Protein AF-A0A0F9A694-F1 (afdb_monomer_lite)

Structure (mmCIF, N/CA/C/O backbone):
data_AF-A0A0F9A694-F1
#
_entry.id   AF-A0A0F9A694-F1
#
loop_
_atom_site.group_PDB
_atom_site.id
_atom_site.type_symbol
_atom_site.label_atom_id
_atom_site.label_alt_id
_atom_site.label_comp_id
_atom_site.label_asym_id
_atom_site.label_entity_id
_atom_site.label_seq_id
_atom_site.pdbx_PDB_ins_code
_atom_site.Cartn_x
_atom_site.Cartn_y
_atom_site.Cartn_z
_atom_site.occupancy
_atom_site.B_iso_or_equiv
_atom_site.auth_seq_id
_atom_site.auth_comp_id
_atom_site.auth_asym_id
_atom_site.auth_atom_id
_atom_site.pdbx_PDB_model_num
ATOM 1 N N . MET A 1 1 ? 49.565 -10.472 43.443 1.00 39.84 1 MET A N 1
ATOM 2 C CA . MET A 1 1 ? 48.661 -10.070 42.342 1.00 39.84 1 MET A CA 1
ATOM 3 C C . MET A 1 1 ? 49.319 -10.489 41.040 1.00 39.84 1 MET A C 1
ATOM 5 O O . MET A 1 1 ? 50.510 -10.239 40.909 1.00 39.84 1 MET A O 1
ATOM 9 N N . SER A 1 2 ? 48.606 -11.170 40.139 1.00 36.31 2 SER A N 1
ATOM 10 C CA . SER A 1 2 ? 49.173 -11.611 38.856 1.00 36.31 2 SER A CA 1
ATOM 11 C C . SER A 1 2 ? 48.846 -10.590 37.758 1.00 36.31 2 SER A C 1
ATOM 13 O O . SER A 1 2 ? 47.660 -10.327 37.546 1.00 36.31 2 SER A O 1
ATOM 15 N N . PRO A 1 3 ? 49.837 -9.995 37.069 1.00 46.72 3 PRO A N 1
ATOM 16 C CA . PRO A 1 3 ? 49.594 -9.079 35.961 1.00 46.72 3 PRO A CA 1
ATOM 17 C C . PRO A 1 3 ? 49.278 -9.883 34.692 1.00 46.72 3 PRO A C 1
ATOM 19 O O . PRO A 1 3 ? 50.167 -10.201 33.907 1.00 46.72 3 PRO A O 1
ATOM 22 N N . GLY A 1 4 ? 48.012 -10.261 34.512 1.00 38.62 4 GLY A N 1
ATOM 23 C CA . GLY A 1 4 ? 47.614 -11.083 33.363 1.00 38.62 4 GLY A CA 1
ATOM 24 C C . GLY A 1 4 ? 46.166 -11.566 33.344 1.00 38.62 4 GLY A C 1
ATOM 25 O O . GLY A 1 4 ? 45.887 -12.569 32.696 1.00 38.62 4 GLY A O 1
ATOM 26 N N . HIS A 1 5 ? 45.248 -10.902 34.055 1.00 32.31 5 HIS A N 1
ATOM 27 C CA . HIS A 1 5 ? 43.818 -11.196 33.945 1.00 32.31 5 HIS A CA 1
ATOM 28 C C . HIS A 1 5 ? 43.115 -10.068 33.191 1.00 32.31 5 HIS A C 1
ATOM 30 O O . HIS A 1 5 ? 43.256 -8.900 33.547 1.00 32.31 5 HIS A O 1
ATOM 36 N N . MET A 1 6 ? 42.394 -10.428 32.131 1.00 31.56 6 MET A N 1
ATOM 37 C CA . MET A 1 6 ? 41.621 -9.506 31.306 1.00 31.56 6 MET A CA 1
ATOM 38 C C . MET A 1 6 ? 40.156 -9.920 31.430 1.00 31.56 6 MET A C 1
ATOM 40 O O . MET A 1 6 ? 39.734 -10.913 30.841 1.00 31.56 6 MET A O 1
ATOM 44 N N . GLU A 1 7 ? 39.397 -9.200 32.253 1.00 30.94 7 GLU A N 1
ATOM 45 C CA . GLU A 1 7 ? 37.976 -9.480 32.457 1.00 30.94 7 GLU A CA 1
ATOM 46 C C . GLU A 1 7 ? 37.174 -8.927 31.277 1.00 30.94 7 GLU A C 1
ATOM 48 O O . GLU A 1 7 ? 36.880 -7.733 31.185 1.00 30.94 7 GLU A O 1
ATOM 53 N N . LEU A 1 8 ? 36.836 -9.812 30.340 1.00 38.94 8 LEU A N 1
ATOM 54 C CA . LEU A 1 8 ? 35.882 -9.518 29.278 1.00 38.94 8 LEU A CA 1
ATOM 55 C C . LEU A 1 8 ? 34.474 -9.496 29.873 1.00 38.94 8 LEU A C 1
ATOM 57 O O . LEU A 1 8 ? 33.848 -10.537 30.072 1.00 38.94 8 LEU A O 1
ATOM 61 N N . TRP A 1 9 ? 33.978 -8.288 30.138 1.00 38.56 9 TRP A N 1
ATOM 62 C CA . TRP A 1 9 ? 32.594 -8.052 30.533 1.00 38.56 9 TRP A CA 1
ATOM 63 C C . TRP A 1 9 ? 31.664 -8.536 29.422 1.00 38.56 9 TRP A C 1
ATOM 65 O O . TRP A 1 9 ? 31.524 -7.910 28.369 1.00 38.56 9 TRP A O 1
ATOM 75 N N . PHE A 1 10 ? 31.058 -9.697 29.658 1.00 41.38 10 PHE A N 1
ATOM 76 C CA . PHE A 1 10 ? 30.177 -10.360 28.714 1.00 41.38 10 PHE A CA 1
ATOM 77 C C . PHE A 1 10 ? 28.844 -9.605 28.660 1.00 41.38 10 PHE A C 1
ATOM 79 O O . PHE A 1 10 ? 27.912 -9.890 29.414 1.00 41.38 10 PHE A O 1
ATOM 86 N N . PHE A 1 11 ? 28.756 -8.607 27.775 1.00 44.75 11 PHE A N 1
ATOM 87 C CA . PHE A 1 11 ? 27.474 -8.027 27.379 1.00 44.75 11 PHE A CA 1
ATOM 88 C C . PHE A 1 11 ? 26.548 -9.179 26.970 1.00 44.75 11 PHE A C 1
ATOM 90 O O . PHE A 1 11 ? 26.972 -10.042 26.205 1.00 44.75 11 PHE A O 1
ATOM 97 N N . GLY A 1 12 ? 25.328 -9.213 27.519 1.00 42.06 12 GLY A N 1
ATOM 98 C CA . GLY A 1 12 ? 24.470 -10.405 27.628 1.00 42.06 12 GLY A CA 1
ATOM 99 C C . GLY A 1 12 ? 23.878 -10.969 26.330 1.00 42.06 12 GLY A C 1
ATOM 100 O O . GLY A 1 12 ? 22.670 -11.157 26.238 1.00 42.06 12 GLY A O 1
ATOM 101 N N . TRP A 1 13 ? 24.723 -11.261 25.347 1.00 49.34 13 TRP A N 1
ATOM 102 C CA . TRP A 1 13 ? 24.413 -11.985 24.123 1.00 49.34 13 TRP A CA 1
ATOM 103 C C . TRP A 1 13 ? 24.565 -13.479 24.404 1.00 49.34 13 TRP A C 1
ATOM 105 O O . TRP A 1 13 ? 25.684 -13.984 24.496 1.00 49.34 13 TRP A O 1
ATOM 115 N N . THR A 1 14 ? 23.452 -14.188 24.592 1.00 49.81 14 THR A N 1
ATOM 116 C CA . THR A 1 14 ? 23.449 -15.615 24.950 1.00 49.81 14 THR A CA 1
ATOM 117 C C . THR A 1 14 ? 24.349 -16.436 24.007 1.00 49.81 14 THR A C 1
ATOM 119 O O . THR A 1 14 ? 24.234 -16.272 22.791 1.00 49.81 14 THR A O 1
ATOM 122 N N . PRO A 1 15 ? 25.192 -17.368 24.505 1.00 55.72 15 PRO A N 1
ATOM 123 C CA . PRO A 1 15 ? 26.048 -18.200 23.649 1.00 55.72 15 PRO A CA 1
ATOM 124 C C . PRO A 1 15 ? 25.311 -18.935 22.514 1.00 55.72 15 PRO A C 1
ATOM 126 O O . PRO A 1 15 ? 25.897 -19.183 21.468 1.00 55.72 15 PRO A O 1
ATOM 129 N N . GLY A 1 16 ? 24.009 -19.202 22.672 1.00 57.50 16 GLY A N 1
ATOM 130 C CA . GLY A 1 16 ? 23.152 -19.789 21.634 1.00 57.50 16 GLY A CA 1
ATOM 131 C C . GLY A 1 16 ? 22.872 -18.920 20.395 1.00 57.50 16 GLY A C 1
ATOM 132 O O . GLY A 1 16 ? 22.179 -19.393 19.501 1.00 57.50 16 GLY A O 1
ATOM 133 N N . HIS A 1 17 ? 23.377 -17.681 20.318 1.00 55.88 17 HIS A N 1
ATOM 134 C CA . HIS A 1 17 ? 23.293 -16.835 19.112 1.00 55.88 17 HIS A CA 1
ATOM 135 C C . HIS A 1 17 ? 24.586 -16.820 18.280 1.00 55.88 17 HIS A C 1
ATOM 137 O O . HIS A 1 17 ? 24.644 -16.161 17.241 1.00 55.88 17 HIS A O 1
ATOM 143 N N . TYR A 1 18 ? 25.633 -17.533 18.706 1.00 61.88 18 TYR A N 1
ATOM 144 C CA . TYR A 1 18 ? 26.835 -17.696 17.895 1.00 61.88 18 TYR A CA 1
ATOM 145 C C . TYR A 1 18 ? 26.604 -18.800 16.864 1.00 61.88 18 TYR A C 1
ATOM 147 O O . TYR A 1 18 ? 26.280 -19.934 17.200 1.00 61.88 18 TYR A O 1
ATOM 155 N N . ARG A 1 19 ? 26.789 -18.470 15.583 1.00 58.47 19 ARG A N 1
ATOM 156 C CA . ARG A 1 19 ? 26.850 -19.475 14.520 1.00 58.47 19 ARG A CA 1
ATOM 157 C C . ARG A 1 19 ? 28.139 -20.277 14.689 1.00 58.47 19 ARG A C 1
ATOM 159 O O . ARG A 1 19 ? 29.214 -19.726 14.453 1.00 58.47 19 ARG A O 1
ATOM 166 N N . ASP A 1 20 ? 28.023 -21.569 14.994 1.00 72.25 20 ASP A N 1
ATOM 167 C CA . ASP A 1 20 ? 29.171 -22.467 15.211 1.00 72.25 20 ASP A CA 1
ATOM 168 C C . ASP A 1 20 ? 30.220 -22.397 14.089 1.00 72.25 20 ASP A C 1
ATOM 170 O O . ASP A 1 20 ? 31.424 -22.427 14.338 1.00 72.25 20 ASP A O 1
ATOM 174 N N . ASN A 1 21 ? 29.740 -22.218 12.854 1.00 73.19 21 ASN A N 1
ATOM 175 C CA . ASN A 1 21 ? 30.523 -22.220 11.618 1.00 73.19 21 ASN A CA 1
ATOM 176 C C . ASN A 1 21 ? 31.081 -20.837 11.217 1.00 73.19 21 ASN A C 1
ATOM 178 O O . ASN A 1 21 ? 31.617 -20.689 10.116 1.00 73.19 21 ASN A O 1
ATOM 182 N N . PHE A 1 22 ? 30.894 -19.788 12.025 1.00 70.62 22 PHE A N 1
ATOM 183 C CA . PHE A 1 22 ? 31.403 -18.457 11.692 1.00 70.62 22 PHE A CA 1
ATOM 184 C C . PHE A 1 22 ? 32.914 -18.389 11.935 1.00 70.62 22 PHE A C 1
ATOM 186 O O . PHE A 1 22 ? 33.386 -18.787 12.993 1.00 70.62 22 PHE A O 1
ATOM 193 N N . ILE A 1 23 ? 33.671 -17.831 10.983 1.00 73.50 23 ILE A N 1
ATOM 194 C CA . ILE A 1 23 ? 35.152 -17.804 10.995 1.00 73.50 23 ILE A CA 1
ATOM 195 C C . ILE A 1 23 ? 35.732 -17.164 12.271 1.00 73.50 23 ILE A C 1
ATOM 197 O O . ILE A 1 23 ? 36.861 -17.457 12.651 1.00 73.50 23 ILE A O 1
ATOM 201 N N . LEU A 1 24 ? 34.960 -16.299 12.934 1.00 61.00 24 LEU A N 1
ATOM 202 C CA . LEU A 1 24 ? 35.365 -15.608 14.156 1.00 61.00 24 LEU A CA 1
ATOM 203 C C . LEU A 1 24 ? 34.754 -16.196 15.439 1.00 61.00 24 LEU A C 1
ATOM 205 O O . LEU A 1 24 ? 35.033 -15.664 16.500 1.00 61.00 24 LEU A O 1
ATOM 209 N N . ASN A 1 25 ? 33.946 -17.261 15.391 1.00 64.44 25 ASN A N 1
ATOM 210 C CA . ASN A 1 25 ? 33.356 -17.886 16.584 1.00 64.44 25 ASN A CA 1
ATOM 211 C C . ASN A 1 25 ? 34.455 -18.311 17.595 1.00 64.44 25 ASN A C 1
ATOM 213 O O . ASN A 1 25 ? 35.394 -18.990 17.176 1.00 64.44 25 ASN A O 1
ATOM 217 N N . PRO A 1 26 ? 34.392 -17.953 18.900 1.00 64.12 26 PRO A N 1
ATOM 218 C CA . PRO A 1 26 ? 33.338 -17.231 19.632 1.00 64.12 26 PRO A CA 1
ATOM 219 C C . PRO A 1 26 ? 33.595 -15.724 19.835 1.00 64.12 26 PRO A C 1
ATOM 221 O O . PRO A 1 26 ? 32.958 -15.091 20.674 1.00 64.12 26 PRO A O 1
ATOM 224 N N . LEU A 1 27 ? 34.536 -15.121 19.109 1.00 61.19 27 LEU A N 1
ATOM 225 C CA . LEU A 1 27 ? 34.806 -13.684 19.162 1.00 61.19 27 LEU A CA 1
ATOM 226 C C . LEU A 1 27 ? 33.674 -12.890 18.473 1.00 61.19 27 LEU A C 1
ATOM 228 O O . LEU A 1 27 ? 33.412 -13.088 17.281 1.00 61.19 27 LEU A O 1
ATOM 232 N N . PRO A 1 28 ? 33.019 -11.940 19.169 1.00 67.56 28 PRO A N 1
ATOM 233 C CA . PRO A 1 28 ? 32.049 -11.055 18.538 1.00 67.56 28 PRO A CA 1
ATOM 234 C C . PRO A 1 28 ? 32.717 -10.214 17.443 1.00 67.56 28 PRO A C 1
ATOM 236 O O . PRO A 1 28 ? 33.760 -9.602 17.679 1.00 67.56 28 PRO A O 1
ATOM 239 N N . ILE A 1 29 ? 32.068 -10.064 16.282 1.00 65.69 29 ILE A N 1
ATOM 240 C CA . ILE A 1 29 ? 32.535 -9.164 15.205 1.00 65.69 29 ILE A CA 1
ATOM 241 C C . ILE A 1 29 ? 32.759 -7.719 15.702 1.00 65.69 29 ILE A C 1
ATOM 243 O O . ILE A 1 29 ? 33.629 -7.011 15.199 1.00 65.69 29 ILE A O 1
ATOM 247 N N . LEU A 1 30 ? 32.028 -7.313 16.749 1.00 65.31 30 LEU A N 1
ATOM 248 C CA . LEU A 1 30 ? 32.161 -6.025 17.435 1.00 65.31 30 LEU A CA 1
ATOM 249 C C . LEU A 1 30 ? 33.578 -5.758 17.978 1.00 65.31 30 LEU A C 1
ATOM 251 O O . LEU A 1 30 ? 33.994 -4.604 18.007 1.00 65.31 30 LEU A O 1
ATOM 255 N N . VAL A 1 31 ? 34.349 -6.794 18.333 1.00 71.94 31 VAL A N 1
ATOM 256 C CA . VAL A 1 31 ? 35.747 -6.654 18.795 1.00 71.94 31 VAL A CA 1
ATOM 257 C C . VAL A 1 31 ? 36.648 -6.066 17.699 1.00 71.94 31 VAL A C 1
ATOM 259 O O . VAL A 1 31 ? 37.606 -5.359 17.995 1.00 71.94 31 VAL A O 1
ATOM 262 N N . PHE A 1 32 ? 36.312 -6.290 16.425 1.00 69.94 32 PHE A N 1
ATOM 263 C CA . PHE A 1 32 ? 37.068 -5.782 15.279 1.00 69.94 32 PHE A CA 1
ATOM 264 C C . PHE A 1 32 ? 36.601 -4.403 14.794 1.00 69.94 32 PHE A C 1
ATOM 266 O O . PHE A 1 32 ? 37.276 -3.800 13.961 1.00 69.94 32 PHE A O 1
ATOM 273 N N . VAL A 1 33 ? 35.489 -3.862 15.311 1.00 70.31 33 VAL A N 1
ATOM 274 C CA . VAL A 1 33 ? 34.963 -2.550 14.884 1.00 70.31 33 VAL A CA 1
ATOM 275 C C . VAL A 1 33 ? 35.989 -1.419 15.054 1.00 70.31 33 VAL A C 1
ATOM 277 O O . VAL A 1 33 ? 36.175 -0.686 14.083 1.00 70.31 33 VAL A O 1
ATOM 280 N N . PRO A 1 34 ? 36.730 -1.286 16.177 1.00 72.62 34 PRO A N 1
ATOM 281 C CA . PRO A 1 34 ? 37.761 -0.253 16.306 1.00 72.62 34 PRO A CA 1
ATOM 282 C C . PRO A 1 34 ? 38.875 -0.366 15.255 1.00 72.62 34 PRO A C 1
ATOM 284 O O . PRO A 1 34 ? 39.330 0.648 14.732 1.00 72.62 34 PRO A O 1
ATOM 287 N N . LEU A 1 35 ? 39.280 -1.591 14.897 1.00 71.25 35 LEU A N 1
ATOM 288 C CA . LEU A 1 35 ? 40.303 -1.844 13.877 1.00 71.25 35 LEU A CA 1
ATOM 289 C C . LEU A 1 35 ? 39.797 -1.498 12.467 1.00 71.25 35 LEU A C 1
ATOM 291 O O . LEU A 1 35 ? 40.513 -0.878 11.682 1.00 71.25 35 LEU A O 1
ATOM 295 N N . ILE A 1 36 ? 38.547 -1.855 12.159 1.00 70.06 36 ILE A N 1
ATOM 296 C CA . ILE A 1 36 ? 37.889 -1.512 10.891 1.00 70.06 36 ILE A CA 1
ATOM 297 C C . ILE A 1 36 ? 37.753 0.011 10.758 1.00 70.06 36 ILE A C 1
ATOM 299 O O . ILE A 1 36 ? 38.102 0.560 9.716 1.00 70.06 36 ILE A O 1
ATOM 303 N N . VAL A 1 37 ? 37.307 0.703 11.814 1.00 71.19 37 VAL A N 1
ATOM 304 C CA . VAL A 1 37 ? 37.212 2.174 11.848 1.00 71.19 37 VAL A CA 1
ATOM 305 C C . VAL A 1 37 ? 38.587 2.816 11.662 1.00 71.19 37 VAL A C 1
ATOM 307 O O . VAL A 1 37 ? 38.725 3.695 10.815 1.00 71.19 37 VAL A O 1
ATOM 310 N N . HIS A 1 38 ? 39.614 2.337 12.371 1.00 80.31 38 HIS A N 1
ATOM 311 C CA . HIS A 1 38 ? 40.979 2.848 12.236 1.00 80.31 38 HIS A CA 1
ATOM 312 C C . HIS A 1 38 ? 41.492 2.753 10.791 1.00 80.31 38 HIS A C 1
ATOM 314 O O . HIS A 1 38 ? 41.991 3.739 10.251 1.00 80.31 38 HIS A O 1
ATOM 320 N N . HIS A 1 39 ? 41.327 1.602 10.129 1.00 71.31 39 HIS A N 1
ATOM 321 C CA . HIS A 1 39 ? 41.746 1.450 8.733 1.00 71.31 39 HIS A CA 1
ATOM 322 C C . HIS A 1 39 ? 40.928 2.298 7.754 1.00 71.31 39 HIS A C 1
ATOM 324 O O . HIS A 1 39 ? 41.502 2.798 6.790 1.00 71.31 39 HIS A O 1
ATOM 330 N N . LEU A 1 40 ? 39.627 2.502 7.994 1.00 68.06 40 LEU A N 1
ATOM 331 C CA . LEU A 1 40 ? 38.804 3.401 7.177 1.00 68.06 40 LEU A CA 1
ATOM 332 C C . LEU A 1 40 ? 39.272 4.860 7.294 1.00 68.06 40 LEU A C 1
ATOM 334 O O . LEU A 1 40 ? 39.368 5.537 6.276 1.00 68.06 40 LEU A O 1
ATOM 338 N N . GLN A 1 41 ? 39.654 5.310 8.493 1.00 78.25 41 GLN A N 1
ATOM 339 C CA . GLN A 1 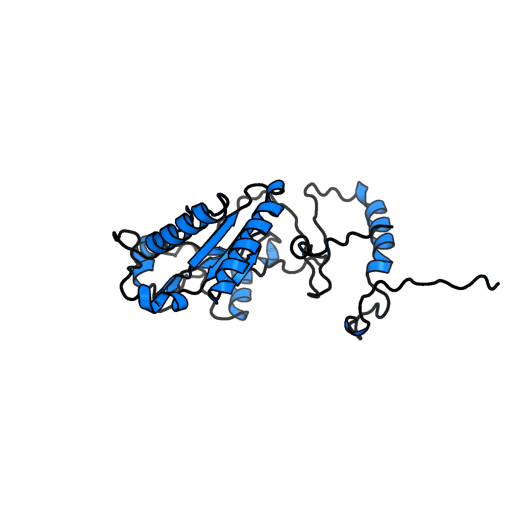41 ? 40.231 6.644 8.713 1.00 78.25 41 GLN A CA 1
ATOM 340 C C . GLN A 1 41 ? 41.569 6.836 7.976 1.00 78.25 41 GLN A C 1
ATOM 342 O O . GLN A 1 41 ? 41.815 7.906 7.426 1.00 78.25 41 GLN A O 1
ATOM 347 N N . GLN A 1 42 ? 42.417 5.801 7.882 1.00 82.50 42 GLN A N 1
ATOM 348 C CA . GLN A 1 42 ? 43.682 5.886 7.125 1.00 82.50 42 GLN A CA 1
ATOM 349 C C . GLN A 1 42 ? 43.490 6.091 5.609 1.00 82.50 42 GLN A C 1
ATOM 351 O O . GLN A 1 42 ? 44.426 6.512 4.932 1.00 82.50 42 GLN A O 1
ATOM 356 N N . VAL A 1 43 ? 42.305 5.790 5.063 1.00 78.44 43 VAL A N 1
ATOM 357 C CA . VAL A 1 43 ? 41.984 5.955 3.631 1.00 78.44 43 VAL A CA 1
ATOM 358 C C . VAL A 1 43 ? 40.892 6.999 3.368 1.00 78.44 43 VAL A C 1
ATOM 360 O O . VAL A 1 43 ? 40.508 7.211 2.223 1.00 78.44 43 VAL A O 1
ATOM 363 N N . GLU A 1 44 ? 40.405 7.691 4.398 1.00 75.56 44 GLU A N 1
ATOM 364 C CA . GLU A 1 44 ? 39.294 8.648 4.301 1.00 75.56 44 GLU A CA 1
ATOM 365 C C . GLU A 1 44 ? 39.563 9.762 3.275 1.00 75.56 44 GLU A C 1
ATOM 367 O O . GLU A 1 44 ? 38.692 10.102 2.478 1.00 75.56 44 GLU A O 1
ATOM 372 N N . SER A 1 45 ? 40.801 10.259 3.208 1.00 75.62 45 SER A N 1
ATOM 373 C CA . SER A 1 45 ? 41.215 11.312 2.271 1.00 75.62 45 SER A CA 1
ATOM 374 C C . SER A 1 45 ? 41.308 10.874 0.803 1.00 75.62 45 SER A C 1
ATOM 376 O O . SER A 1 45 ? 41.314 11.731 -0.080 1.00 75.62 45 SER A O 1
ATOM 378 N N . SER A 1 46 ? 41.371 9.567 0.517 1.00 72.44 46 SER A N 1
ATOM 379 C CA . SER A 1 46 ? 41.321 9.021 -0.850 1.00 72.44 46 SER A CA 1
ATOM 380 C C . SER A 1 46 ? 39.935 8.490 -1.233 1.00 72.44 46 SER A C 1
ATOM 382 O O . SER A 1 46 ? 39.647 8.313 -2.419 1.00 72.44 46 SER A O 1
ATOM 384 N N . LEU A 1 47 ? 39.038 8.312 -0.258 1.00 64.31 47 LEU A N 1
ATOM 385 C CA . LEU A 1 47 ? 37.634 7.962 -0.457 1.00 64.31 47 LEU A CA 1
ATOM 386 C C . LEU A 1 47 ? 36.782 9.208 -0.755 1.00 64.31 47 LEU A C 1
ATOM 388 O O . LEU A 1 47 ? 35.921 9.600 0.032 1.00 64.31 47 LEU A O 1
ATOM 392 N N . ILE A 1 48 ? 36.971 9.803 -1.938 1.00 57.72 48 ILE A N 1
ATOM 393 C CA . ILE A 1 48 ? 36.078 10.858 -2.447 1.00 57.72 48 ILE A CA 1
ATOM 394 C C . ILE A 1 48 ? 34.729 10.230 -2.833 1.00 57.72 48 ILE A C 1
ATOM 396 O O . ILE A 1 48 ? 34.478 9.932 -4.001 1.00 57.72 48 ILE A O 1
ATOM 400 N N . ASN A 1 49 ? 33.847 10.027 -1.852 1.00 52.41 49 ASN A N 1
ATOM 401 C CA . ASN A 1 49 ? 32.453 9.686 -2.108 1.00 52.41 49 ASN A CA 1
ATOM 402 C C . ASN A 1 49 ? 31.558 10.923 -1.899 1.00 52.41 49 ASN A C 1
ATOM 404 O O . ASN A 1 49 ? 31.381 11.351 -0.758 1.00 52.41 49 ASN A O 1
ATOM 408 N N . PRO A 1 50 ? 30.965 11.502 -2.963 1.00 55.56 50 PRO A N 1
ATOM 409 C CA . PRO A 1 50 ? 30.069 12.654 -2.845 1.00 55.56 50 PRO A CA 1
ATOM 410 C C . PRO A 1 50 ? 28.720 12.318 -2.185 1.00 55.56 50 PRO A C 1
ATOM 412 O O . PRO A 1 50 ? 27.904 13.217 -1.967 1.00 55.56 50 PRO A O 1
ATOM 415 N N . HIS A 1 51 ? 28.442 11.042 -1.900 1.00 54.16 51 HIS A N 1
ATOM 416 C CA . HIS A 1 51 ? 27.181 10.574 -1.335 1.00 54.16 51 HIS A CA 1
ATOM 417 C C . HIS A 1 51 ? 27.465 9.761 -0.061 1.00 54.16 51 HIS A C 1
ATOM 419 O O . HIS A 1 51 ? 28.044 8.676 -0.149 1.00 54.16 51 HIS A O 1
ATOM 425 N N . PRO A 1 52 ? 27.095 10.259 1.137 1.00 52.62 52 PRO A N 1
ATOM 426 C CA . PRO A 1 52 ? 27.417 9.582 2.386 1.00 52.62 52 PRO A CA 1
ATOM 427 C C . PRO A 1 52 ? 26.748 8.209 2.442 1.00 52.62 52 PRO A C 1
ATOM 429 O O . PRO A 1 52 ? 25.544 8.072 2.213 1.00 52.62 52 PRO A O 1
ATOM 432 N N . ILE A 1 53 ? 27.556 7.201 2.757 1.00 44.69 53 ILE A N 1
ATOM 433 C CA 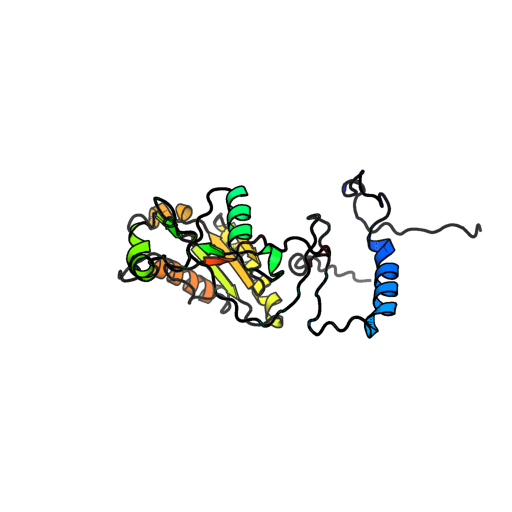. ILE A 1 53 ? 27.124 5.815 2.872 1.00 44.69 53 ILE A CA 1
ATOM 434 C C . ILE A 1 53 ? 26.654 5.563 4.307 1.00 44.69 53 ILE A C 1
ATOM 436 O O . ILE A 1 53 ? 27.454 5.638 5.239 1.00 44.69 53 ILE A O 1
ATOM 440 N N . VAL A 1 54 ? 25.377 5.218 4.487 1.00 46.88 54 VAL A N 1
ATOM 441 C CA . VAL A 1 54 ? 24.836 4.842 5.804 1.00 46.88 54 VAL A CA 1
ATOM 442 C C . VAL A 1 54 ? 25.004 3.335 6.011 1.00 46.88 54 VAL A C 1
ATOM 444 O O . VAL A 1 54 ? 24.508 2.531 5.216 1.00 46.88 54 VAL A O 1
ATOM 447 N N . VAL A 1 55 ? 25.743 2.990 7.071 1.00 39.34 55 VAL A N 1
ATOM 448 C CA . VAL A 1 55 ? 26.019 1.641 7.598 1.00 39.34 55 VAL A CA 1
ATOM 449 C C . VAL A 1 55 ? 25.789 1.665 9.115 1.00 39.34 55 VAL A C 1
ATOM 451 O O . VAL A 1 55 ? 25.833 2.711 9.743 1.00 39.34 55 VAL A O 1
ATOM 454 N N . ASP A 1 56 ? 25.508 0.510 9.698 1.00 41.88 56 ASP A N 1
ATOM 455 C CA . ASP A 1 56 ? 24.337 0.358 10.559 1.00 41.88 56 ASP A CA 1
ATOM 456 C C . ASP A 1 56 ? 24.405 -1.113 11.155 1.00 41.88 56 ASP A C 1
ATOM 458 O O . ASP A 1 56 ? 25.275 -1.860 10.706 1.00 41.88 56 ASP A O 1
ATOM 462 N N . VAL A 1 57 ? 23.611 -1.619 12.140 1.00 40.59 57 VAL A N 1
ATOM 463 C CA . VAL A 1 57 ? 23.728 -3.055 12.635 1.00 40.59 57 VAL A CA 1
ATOM 464 C C . VAL A 1 57 ? 22.428 -3.815 13.094 1.00 40.59 57 VAL A C 1
ATOM 466 O O . VAL A 1 57 ? 21.805 -3.400 14.072 1.00 40.59 57 VAL A O 1
ATOM 469 N N . ARG A 1 58 ? 22.047 -4.983 12.494 1.00 48.66 58 ARG A N 1
ATOM 470 C CA . ARG A 1 58 ? 20.935 -5.892 12.957 1.00 48.66 58 ARG A CA 1
ATOM 471 C C . ARG A 1 58 ? 21.326 -7.371 13.193 1.00 48.66 58 ARG A C 1
ATOM 473 O O . ARG A 1 58 ? 21.102 -8.224 12.329 1.00 48.66 58 ARG A O 1
ATOM 480 N N . PRO A 1 59 ? 21.802 -7.715 14.402 1.00 40.66 59 PRO A N 1
ATOM 481 C CA . PRO A 1 59 ? 22.240 -9.077 14.727 1.00 40.66 59 PRO A CA 1
ATOM 482 C C . PRO A 1 59 ? 21.115 -10.118 14.881 1.00 40.66 59 PRO A C 1
ATOM 484 O O . PRO A 1 59 ? 21.225 -11.190 14.301 1.00 40.66 59 PRO A O 1
ATOM 487 N N . GLU A 1 60 ? 20.006 -9.796 15.563 1.00 39.41 60 GLU A N 1
ATOM 488 C CA . GLU A 1 60 ? 18.868 -10.719 15.828 1.00 39.41 60 GLU A CA 1
ATOM 489 C C . GLU A 1 60 ? 18.172 -11.267 14.568 1.00 39.41 60 GLU A C 1
ATOM 491 O O . GLU A 1 60 ? 17.359 -12.186 14.626 1.00 39.41 60 GLU A O 1
ATOM 496 N N . GLN A 1 61 ? 18.436 -10.645 13.420 1.00 41.38 61 GLN A N 1
ATOM 497 C CA . GLN A 1 61 ? 17.864 -11.002 12.123 1.00 41.38 61 GLN A CA 1
ATOM 498 C C . GLN A 1 61 ? 18.946 -11.510 11.152 1.00 41.38 61 GLN A C 1
ATOM 500 O O . GLN A 1 61 ? 18.632 -11.845 10.016 1.00 41.38 61 GLN A O 1
ATOM 505 N N . GLU A 1 62 ? 20.209 -11.551 11.594 1.00 40.25 62 GLU A N 1
ATOM 506 C CA . GLU A 1 62 ? 21.393 -12.000 10.851 1.00 40.25 62 GLU A CA 1
ATOM 507 C C . GLU A 1 62 ? 21.617 -11.319 9.480 1.00 40.25 62 GLU A C 1
ATOM 509 O O . GLU A 1 62 ? 22.205 -11.909 8.570 1.00 40.25 62 GLU A O 1
ATOM 514 N N . VAL A 1 63 ? 21.154 -10.073 9.309 1.00 37.72 63 VAL A N 1
ATOM 515 C CA . VAL A 1 63 ? 21.097 -9.376 8.006 1.00 37.72 63 VAL A CA 1
ATOM 516 C C . VAL A 1 63 ? 21.820 -8.024 7.989 1.00 37.72 63 VAL A C 1
ATOM 518 O O . VAL A 1 63 ? 22.130 -7.456 9.033 1.00 37.72 63 VAL A O 1
ATOM 521 N N . MET A 1 64 ? 22.133 -7.542 6.774 1.00 35.47 64 MET A N 1
ATOM 522 C CA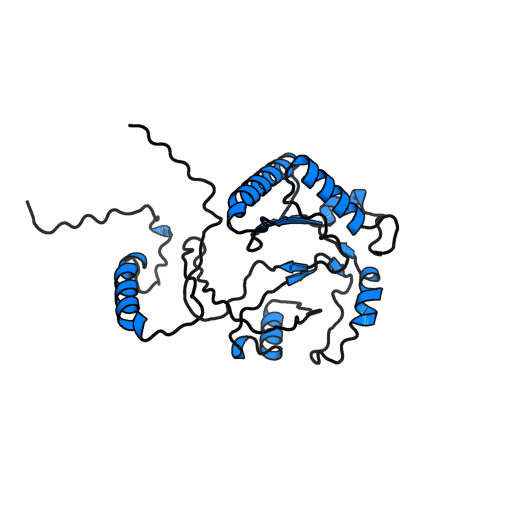 . MET A 1 64 ? 23.167 -6.539 6.483 1.00 35.47 64 MET A CA 1
ATOM 523 C C . MET A 1 64 ? 22.729 -5.609 5.291 1.00 35.47 64 MET A C 1
ATOM 525 O O . MET A 1 64 ? 22.592 -6.128 4.188 1.00 35.47 64 MET A O 1
ATOM 529 N N . PHE A 1 65 ? 22.455 -4.291 5.471 1.00 41.81 65 PHE A N 1
ATOM 530 C CA . PHE A 1 65 ? 22.025 -3.311 4.421 1.00 41.81 65 PHE A CA 1
ATOM 531 C C . PHE A 1 65 ? 22.889 -2.036 4.419 1.00 41.81 65 PHE A C 1
ATOM 533 O O . PHE A 1 65 ? 23.078 -1.441 5.469 1.00 41.81 65 PHE A O 1
ATOM 540 N N . ILE A 1 66 ? 23.266 -1.528 3.245 1.00 36.97 66 ILE A N 1
ATOM 541 C CA . ILE A 1 66 ? 23.889 -0.203 3.069 1.00 36.97 66 ILE A CA 1
ATOM 542 C C . ILE A 1 66 ? 22.901 0.754 2.379 1.00 36.97 66 ILE A C 1
ATOM 544 O O . ILE A 1 66 ? 22.100 0.295 1.563 1.00 36.97 66 ILE A O 1
ATOM 548 N N . LYS A 1 67 ? 22.982 2.072 2.627 1.00 39.31 67 LYS A N 1
ATOM 549 C CA . LYS A 1 67 ? 22.284 3.093 1.818 1.00 39.31 67 LYS A CA 1
ATOM 550 C C . LYS A 1 67 ? 23.231 4.108 1.159 1.00 39.31 67 LYS A C 1
ATOM 552 O O . LYS A 1 67 ? 24.127 4.610 1.834 1.00 39.31 67 LYS A O 1
ATOM 557 N N . GLN A 1 68 ? 22.983 4.464 -0.109 1.00 37.78 68 GLN A N 1
ATOM 558 C CA . GLN A 1 68 ? 23.646 5.561 -0.837 1.00 37.78 68 GLN A CA 1
ATOM 559 C C . GLN A 1 68 ? 22.637 6.261 -1.775 1.00 37.78 68 GLN A C 1
ATOM 561 O O . GLN A 1 68 ? 21.778 5.616 -2.366 1.00 37.78 68 GLN A O 1
ATOM 566 N N . ASN A 1 69 ? 22.671 7.596 -1.858 1.00 44.12 69 ASN A N 1
ATOM 567 C CA . ASN A 1 69 ? 21.555 8.389 -2.394 1.00 44.12 69 ASN A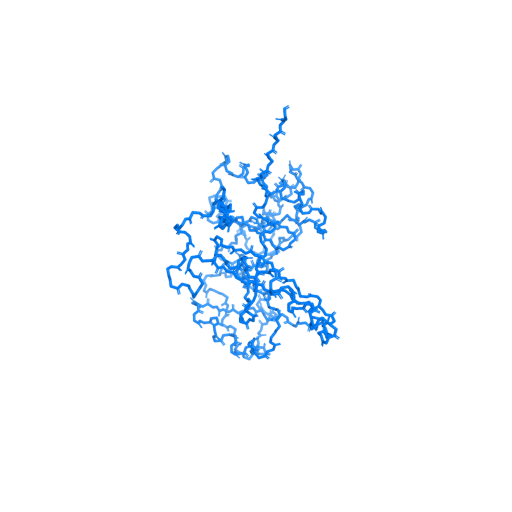 CA 1
ATOM 568 C C . ASN A 1 69 ? 21.868 8.993 -3.780 1.00 44.12 69 ASN A C 1
ATOM 570 O O . ASN A 1 69 ? 22.363 10.116 -3.870 1.00 44.12 69 ASN A O 1
ATOM 574 N N . ASP A 1 70 ? 21.547 8.260 -4.851 1.00 43.38 70 ASP A N 1
ATOM 575 C CA . ASP A 1 70 ? 21.993 8.577 -6.218 1.00 43.38 70 ASP A CA 1
ATOM 576 C C . ASP A 1 70 ? 20.937 9.345 -7.042 1.00 43.38 70 ASP A C 1
ATOM 578 O O . ASP A 1 70 ? 19.864 8.832 -7.367 1.00 43.38 70 ASP A O 1
ATOM 582 N N . GLY A 1 71 ? 21.250 10.585 -7.433 1.00 44.03 71 GLY A N 1
ATOM 583 C CA . GLY A 1 71 ? 20.308 11.564 -8.006 1.00 44.03 71 GLY A CA 1
ATOM 584 C C . GLY A 1 71 ? 19.832 11.361 -9.458 1.00 44.03 71 GLY A C 1
ATOM 585 O O . GLY A 1 71 ? 19.599 12.350 -10.151 1.00 44.03 71 GLY A O 1
ATOM 586 N N . TYR A 1 72 ? 19.687 10.128 -9.952 1.00 51.19 72 TYR A N 1
ATOM 587 C CA . TYR A 1 72 ? 19.195 9.866 -11.315 1.00 51.19 72 TYR A CA 1
ATOM 588 C C . TYR A 1 72 ? 17.665 9.732 -11.383 1.00 51.19 72 TYR A C 1
ATOM 590 O O . TYR A 1 72 ? 17.061 8.950 -10.651 1.00 51.19 72 TYR A O 1
ATOM 598 N N . GLY A 1 73 ? 17.037 10.432 -12.336 1.00 46.81 73 GLY A N 1
ATOM 599 C CA . GLY A 1 73 ? 15.596 10.350 -12.607 1.00 46.81 73 GLY A CA 1
ATOM 600 C C . GLY A 1 73 ? 15.159 8.962 -13.092 1.00 46.81 73 GLY A C 1
ATOM 601 O O . GLY A 1 73 ? 15.208 8.664 -14.285 1.00 46.81 73 GLY A O 1
ATOM 602 N N . GLY A 1 74 ? 14.744 8.098 -12.164 1.00 56.12 74 GLY A N 1
ATOM 603 C CA . GLY A 1 74 ? 14.335 6.723 -12.445 1.00 56.12 74 GLY A CA 1
ATOM 604 C C . GLY A 1 74 ? 12.893 6.603 -12.947 1.00 56.12 74 GLY A C 1
ATOM 605 O O . GLY A 1 74 ? 11.949 6.964 -12.247 1.00 56.12 74 GLY A O 1
ATOM 606 N N . GLY A 1 75 ? 12.705 6.015 -14.131 1.00 65.31 75 GLY A N 1
ATOM 607 C CA . GLY A 1 75 ? 11.380 5.611 -14.612 1.00 65.31 75 GLY A CA 1
ATOM 608 C C . GLY A 1 75 ? 10.812 4.431 -13.810 1.00 65.31 75 GLY A C 1
ATOM 609 O O . GLY A 1 75 ? 11.515 3.460 -13.531 1.00 65.31 75 GLY A O 1
ATOM 610 N N . THR A 1 76 ? 9.525 4.479 -13.451 1.00 72.56 76 THR A N 1
ATOM 611 C CA . THR A 1 76 ? 8.864 3.378 -12.728 1.00 72.56 76 THR A CA 1
ATOM 612 C C . THR A 1 76 ? 8.438 2.263 -13.686 1.00 72.56 76 THR A C 1
ATOM 614 O O . THR A 1 76 ? 7.532 2.460 -14.495 1.00 72.56 76 THR A O 1
ATOM 617 N N . THR A 1 77 ? 8.989 1.053 -13.546 1.00 77.75 77 THR A N 1
ATOM 618 C CA . THR A 1 77 ? 8.427 -0.124 -14.236 1.00 77.75 77 THR A CA 1
ATOM 619 C C . THR A 1 77 ? 7.221 -0.647 -13.453 1.00 77.75 77 THR A C 1
ATOM 621 O O . THR A 1 77 ? 7.353 -1.059 -12.303 1.00 77.75 77 THR A O 1
ATOM 624 N N . ARG A 1 78 ? 6.030 -0.614 -14.063 1.00 79.12 78 ARG A N 1
ATOM 625 C CA . ARG A 1 78 ? 4.747 -1.020 -13.450 1.00 79.12 78 ARG A CA 1
ATOM 626 C C . ARG A 1 78 ? 4.195 -2.306 -14.081 1.00 79.12 78 ARG A C 1
ATOM 628 O O . ARG A 1 78 ? 4.782 -2.829 -15.022 1.00 79.12 78 ARG A O 1
ATOM 635 N N . MET A 1 79 ? 3.067 -2.808 -13.570 1.00 77.81 79 MET A N 1
ATOM 636 C CA . MET A 1 79 ? 2.344 -3.999 -14.070 1.00 77.81 79 MET A CA 1
ATOM 637 C C . MET A 1 79 ? 3.179 -5.293 -14.141 1.00 77.81 79 MET A C 1
ATOM 639 O O . MET A 1 79 ? 2.887 -6.176 -14.936 1.00 77.81 79 MET A O 1
ATOM 643 N N . ILE A 1 80 ? 4.217 -5.426 -13.312 1.00 79.56 80 ILE A N 1
ATOM 644 C CA . ILE A 1 80 ? 5.036 -6.642 -13.255 1.00 79.56 80 ILE A CA 1
ATOM 645 C C . ILE A 1 80 ? 4.240 -7.752 -12.555 1.00 79.56 80 ILE A C 1
ATOM 647 O O . ILE A 1 80 ? 3.917 -7.636 -11.373 1.00 79.56 80 ILE A O 1
ATOM 651 N N . ARG A 1 81 ? 3.956 -8.846 -13.270 1.00 81.12 81 ARG A N 1
ATOM 652 C CA . ARG A 1 81 ? 3.379 -10.068 -12.694 1.00 81.12 81 ARG A CA 1
ATOM 653 C C . ARG A 1 81 ? 4.487 -11.048 -12.313 1.00 81.12 81 ARG A C 1
ATOM 655 O O . ARG A 1 81 ? 5.358 -11.360 -13.126 1.00 81.12 81 ARG A O 1
ATOM 662 N N . ILE A 1 82 ? 4.423 -11.562 -11.086 1.00 79.62 82 ILE A N 1
ATOM 663 C CA . ILE A 1 82 ? 5.376 -12.528 -10.533 1.00 79.62 82 ILE A CA 1
ATOM 664 C C . ILE A 1 82 ? 4.580 -13.651 -9.864 1.00 79.62 82 ILE A C 1
ATOM 666 O O . ILE A 1 82 ? 3.772 -13.388 -8.980 1.00 79.62 82 ILE A O 1
ATOM 670 N N . HIS A 1 83 ? 4.788 -14.895 -10.303 1.00 75.94 83 HIS A N 1
ATOM 671 C CA . HIS A 1 83 ? 4.060 -16.066 -9.789 1.00 75.94 83 HIS A CA 1
ATOM 672 C C . HIS A 1 83 ? 4.790 -16.790 -8.646 1.00 75.94 83 HIS A C 1
ATOM 674 O O . HIS A 1 83 ? 4.162 -17.491 -7.861 1.00 75.94 83 HIS A O 1
ATOM 680 N N . ASN A 1 84 ? 6.116 -16.662 -8.574 1.00 79.69 84 ASN A N 1
ATOM 681 C CA . ASN A 1 84 ? 6.978 -17.321 -7.594 1.00 79.69 84 ASN A CA 1
ATOM 682 C C . ASN A 1 84 ? 8.283 -16.522 -7.415 1.00 79.69 84 ASN A C 1
ATOM 684 O O . ASN A 1 84 ? 8.565 -15.599 -8.181 1.00 79.69 84 ASN A O 1
ATOM 688 N N . VAL A 1 85 ? 9.087 -16.879 -6.411 1.00 76.56 85 VAL A N 1
ATOM 689 C CA . VAL A 1 85 ? 10.343 -16.173 -6.099 1.00 76.56 85 VAL A CA 1
ATOM 690 C C . VAL A 1 85 ? 11.369 -16.257 -7.240 1.00 76.56 85 VAL A C 1
ATOM 692 O O . VAL A 1 85 ? 12.101 -15.302 -7.471 1.00 76.56 85 VAL A O 1
ATOM 695 N N . GLN A 1 86 ? 11.378 -17.341 -8.021 1.00 81.62 86 GLN A N 1
ATOM 696 C CA . GLN A 1 86 ? 12.266 -17.509 -9.177 1.00 81.62 86 GLN A CA 1
ATOM 697 C C . GLN A 1 86 ? 11.928 -16.530 -10.314 1.00 81.62 86 GLN A C 1
ATOM 699 O O . GLN A 1 86 ? 12.821 -16.027 -10.990 1.00 81.62 86 GLN A O 1
ATOM 704 N N . GLY A 1 87 ? 10.649 -16.189 -10.494 1.00 78.31 87 GLY A N 1
ATOM 705 C CA . GLY A 1 87 ? 10.210 -15.183 -11.461 1.00 78.31 87 GLY A CA 1
ATOM 706 C C . GLY A 1 87 ? 10.735 -13.775 -11.162 1.00 78.31 87 GLY A C 1
ATOM 707 O O . GLY A 1 87 ? 10.826 -12.961 -12.077 1.00 78.31 87 GLY A O 1
ATOM 708 N N . ILE A 1 88 ? 11.121 -13.489 -9.912 1.00 80.31 88 ILE A N 1
ATOM 709 C CA . ILE A 1 88 ? 11.762 -12.223 -9.533 1.00 80.31 88 ILE A CA 1
ATOM 710 C C . ILE A 1 88 ? 13.130 -12.087 -10.226 1.00 80.31 88 ILE A C 1
ATOM 712 O O . ILE A 1 88 ? 13.403 -11.059 -10.840 1.00 80.31 88 ILE A O 1
ATOM 716 N N . ASP A 1 89 ? 13.954 -13.138 -10.196 1.00 80.44 89 ASP A N 1
ATOM 717 C CA . ASP A 1 89 ? 15.286 -13.168 -10.824 1.00 80.44 89 ASP A CA 1
ATOM 718 C C . ASP A 1 89 ? 15.216 -12.969 -12.351 1.00 80.44 89 ASP A C 1
ATOM 720 O O . ASP A 1 89 ? 16.004 -12.213 -12.923 1.00 80.44 89 ASP A O 1
ATOM 724 N N . VAL A 1 90 ? 14.207 -13.550 -13.011 1.00 82.06 90 VAL A N 1
ATOM 725 C CA . VAL A 1 90 ? 13.944 -13.313 -14.443 1.00 82.06 90 VAL A CA 1
ATOM 726 C C . VAL A 1 90 ? 13.691 -11.827 -14.714 1.00 82.06 90 VAL A C 1
ATOM 728 O O . VAL A 1 90 ? 14.306 -11.251 -15.614 1.00 82.06 90 VAL A O 1
ATOM 731 N N . TRP A 1 91 ? 12.838 -11.176 -13.918 1.00 80.56 91 TRP A N 1
ATOM 732 C CA . TRP A 1 91 ? 12.587 -9.740 -14.058 1.00 80.56 91 TRP A CA 1
ATOM 733 C C . TRP A 1 91 ? 13.821 -8.888 -13.746 1.00 80.56 91 TRP A C 1
ATOM 735 O O . TRP A 1 91 ? 14.020 -7.870 -14.403 1.00 80.56 91 TRP A O 1
ATOM 745 N N . PHE A 1 92 ? 14.682 -9.294 -12.813 1.00 83.25 92 PHE A N 1
ATOM 746 C CA . PHE A 1 92 ? 15.906 -8.549 -12.494 1.00 83.25 92 PHE A CA 1
ATOM 747 C C . PHE A 1 92 ? 16.941 -8.611 -13.608 1.00 83.25 92 PHE A C 1
ATOM 749 O O . PHE A 1 92 ? 17.597 -7.605 -13.879 1.00 83.25 92 PHE A O 1
ATOM 756 N N . LYS A 1 93 ? 17.034 -9.748 -14.302 1.00 84.62 93 LYS A N 1
ATOM 757 C CA . LYS A 1 93 ? 17.843 -9.899 -15.516 1.00 84.62 93 LYS A CA 1
ATOM 758 C C . LYS A 1 93 ? 17.288 -9.051 -16.660 1.00 84.62 93 LYS A C 1
ATOM 760 O O . LYS A 1 93 ? 18.032 -8.269 -17.240 1.00 84.62 93 LYS A O 1
ATOM 765 N N . VAL A 1 94 ? 15.980 -9.118 -16.931 1.00 81.94 94 VAL A N 1
ATOM 766 C CA . VAL A 1 94 ? 15.330 -8.312 -17.989 1.00 81.94 94 VAL A CA 1
ATOM 767 C C . VAL A 1 94 ? 15.466 -6.806 -17.734 1.00 81.94 94 VAL A C 1
ATOM 769 O O . VAL A 1 94 ? 15.748 -6.047 -18.656 1.00 81.94 94 VAL A O 1
ATOM 772 N N . LEU A 1 95 ? 15.300 -6.366 -16.485 1.00 79.44 95 LEU A N 1
ATOM 773 C CA . LEU A 1 95 ? 15.439 -4.962 -16.082 1.00 79.44 95 LEU A CA 1
ATOM 774 C C . LEU A 1 95 ? 16.895 -4.554 -15.790 1.00 79.44 95 LEU A C 1
ATOM 776 O O . LEU A 1 95 ? 17.134 -3.411 -15.400 1.00 79.44 95 LEU A O 1
ATOM 780 N N . ARG A 1 96 ? 17.856 -5.474 -15.972 1.00 84.25 96 ARG A N 1
ATOM 781 C CA . ARG A 1 96 ? 19.303 -5.282 -15.758 1.00 84.25 96 ARG A CA 1
ATOM 782 C C . ARG A 1 96 ? 19.635 -4.682 -14.382 1.00 84.25 96 ARG A C 1
ATOM 784 O O . ARG A 1 96 ? 20.583 -3.916 -14.225 1.00 84.25 96 ARG A O 1
ATOM 791 N N . ILE A 1 97 ? 18.852 -5.050 -13.364 1.00 79.38 97 ILE A N 1
ATOM 792 C CA . ILE A 1 97 ? 18.913 -4.493 -12.000 1.00 79.38 97 ILE A CA 1
ATOM 793 C C . ILE A 1 97 ? 20.304 -4.669 -11.380 1.00 79.38 97 ILE A C 1
ATOM 795 O O . ILE A 1 97 ? 20.829 -3.744 -10.764 1.00 79.38 97 ILE A O 1
ATOM 799 N N . HIS A 1 98 ? 20.929 -5.825 -11.608 1.00 77.94 98 HIS A N 1
ATOM 800 C CA . HIS A 1 98 ? 22.274 -6.128 -11.117 1.00 77.94 98 HIS A CA 1
ATOM 801 C C . HIS A 1 98 ? 23.387 -5.350 -11.834 1.00 77.94 98 HIS A C 1
ATOM 803 O O . HIS A 1 98 ? 24.447 -5.143 -11.253 1.00 77.94 98 HIS A O 1
ATOM 809 N N . GLU A 1 99 ? 23.165 -4.910 -13.076 1.00 83.38 99 GLU A N 1
ATOM 810 C CA . GLU A 1 99 ? 24.179 -4.201 -13.866 1.00 83.38 99 GLU A CA 1
ATOM 811 C C . GLU A 1 99 ? 24.245 -2.713 -13.520 1.00 83.38 99 GLU A C 1
ATOM 813 O O . GLU A 1 99 ? 25.313 -2.112 -13.572 1.00 83.38 99 GLU A O 1
ATOM 818 N N . PHE A 1 100 ? 23.108 -2.107 -13.165 1.00 74.69 100 PHE A N 1
ATOM 819 C CA . PHE A 1 100 ? 23.043 -0.672 -12.890 1.00 74.69 100 PHE A CA 1
ATOM 820 C C . PHE A 1 100 ? 23.405 -0.287 -11.448 1.00 74.69 100 PHE A C 1
ATOM 822 O O . PHE A 1 100 ? 23.620 0.897 -11.209 1.00 74.69 100 PHE A O 1
ATOM 829 N N . GLN A 1 101 ? 23.461 -1.243 -10.510 1.00 73.31 101 GLN A N 1
ATOM 830 C CA . GLN A 1 101 ? 23.803 -1.034 -9.087 1.00 73.31 101 GLN A CA 1
ATOM 831 C C . GLN A 1 101 ? 22.985 0.061 -8.360 1.00 73.31 101 GLN A C 1
ATOM 833 O O . GLN A 1 101 ? 23.452 0.650 -7.391 1.00 73.31 101 GLN A O 1
ATOM 838 N N . ARG A 1 102 ? 21.750 0.332 -8.803 1.00 71.12 102 ARG A N 1
ATOM 839 C CA . ARG A 1 102 ? 20.885 1.389 -8.238 1.00 71.12 102 ARG A CA 1
ATOM 840 C C . ARG A 1 102 ? 20.039 0.889 -7.071 1.00 71.12 102 ARG A C 1
ATOM 842 O O . ARG A 1 102 ? 19.733 -0.298 -6.974 1.00 71.12 102 ARG A O 1
ATOM 849 N N . GLU A 1 103 ? 19.566 1.811 -6.235 1.00 72.06 103 GLU A N 1
ATOM 850 C CA . GLU A 1 103 ? 18.493 1.513 -5.284 1.00 72.06 103 GLU A CA 1
ATOM 851 C C . GLU A 1 103 ? 17.162 1.288 -6.025 1.00 72.06 103 GLU A C 1
ATOM 853 O O . GLU A 1 103 ? 16.689 2.149 -6.769 1.00 72.06 103 GLU A O 1
ATOM 858 N N . TYR A 1 104 ? 16.523 0.136 -5.792 1.00 74.19 104 TYR A N 1
ATOM 859 C CA . TYR A 1 104 ? 15.199 -0.179 -6.332 1.00 74.19 104 TYR A CA 1
ATOM 860 C C . TYR A 1 104 ? 14.168 -0.306 -5.213 1.00 74.19 104 TYR A C 1
ATOM 862 O O . TYR A 1 104 ? 14.338 -1.067 -4.257 1.00 74.19 104 TYR A O 1
ATOM 870 N N . ASN A 1 105 ? 13.049 0.398 -5.375 1.00 80.44 105 ASN A N 1
ATOM 871 C CA . ASN A 1 105 ? 11.870 0.219 -4.542 1.00 80.44 105 ASN A CA 1
ATOM 872 C C . ASN A 1 105 ? 10.936 -0.807 -5.182 1.00 80.44 105 ASN A C 1
ATOM 874 O O . ASN A 1 105 ? 10.415 -0.584 -6.275 1.00 80.44 105 ASN A O 1
ATOM 878 N N . LEU A 1 106 ? 10.698 -1.916 -4.482 1.00 81.69 106 LEU A N 1
ATOM 879 C CA . LEU A 1 106 ? 9.631 -2.846 -4.833 1.00 81.69 106 LEU A CA 1
ATOM 880 C C . LEU A 1 106 ? 8.315 -2.422 -4.187 1.00 81.69 106 LEU A C 1
ATOM 882 O O . LEU A 1 106 ? 8.278 -1.984 -3.036 1.00 81.69 106 LEU A O 1
ATOM 886 N N . TYR A 1 107 ? 7.227 -2.623 -4.922 1.00 85.62 107 TYR A N 1
ATOM 887 C CA . TYR A 1 107 ? 5.866 -2.376 -4.466 1.00 85.62 107 TYR A CA 1
ATOM 888 C C . TYR A 1 107 ? 4.954 -3.522 -4.908 1.00 85.62 107 TYR A C 1
ATOM 890 O O . TYR A 1 107 ? 5.209 -4.169 -5.924 1.00 85.62 107 TYR A O 1
ATOM 898 N N . TYR A 1 108 ? 3.870 -3.744 -4.171 1.00 88.62 108 TYR A N 1
ATOM 899 C CA . TYR A 1 108 ? 2.784 -4.652 -4.542 1.00 88.62 108 TYR A CA 1
ATOM 900 C C . TYR A 1 108 ? 1.445 -3.909 -4.459 1.00 88.62 108 TYR A C 1
ATOM 902 O O . TYR A 1 108 ? 1.310 -2.969 -3.679 1.00 88.62 108 TYR A O 1
ATOM 910 N N . SER A 1 109 ? 0.460 -4.293 -5.272 1.00 92.38 109 SER A N 1
ATOM 911 C CA . SER A 1 109 ? -0.868 -3.665 -5.228 1.00 92.38 109 SER A CA 1
ATOM 912 C C . SER A 1 109 ? -1.670 -4.144 -4.017 1.00 92.38 109 SER A C 1
ATOM 914 O O . SER A 1 109 ? -1.562 -5.306 -3.626 1.00 92.38 109 SER A O 1
ATOM 916 N N . LEU A 1 110 ? -2.486 -3.255 -3.443 1.00 94.19 110 LEU A N 1
ATOM 917 C CA . LEU A 1 110 ? -3.519 -3.632 -2.467 1.00 94.19 110 LEU A CA 1
ATOM 918 C C . LEU A 1 110 ? -4.669 -4.409 -3.117 1.00 94.19 110 LEU A C 1
ATOM 920 O O . LEU A 1 110 ? -5.308 -5.236 -2.464 1.00 94.19 110 LEU A O 1
ATOM 924 N N . ALA A 1 111 ? -4.910 -4.152 -4.403 1.00 94.69 111 ALA A N 1
ATOM 925 C CA . ALA A 1 111 ? -5.892 -4.857 -5.201 1.00 94.69 111 ALA A CA 1
ATOM 926 C C . ALA A 1 111 ? -5.397 -6.261 -5.571 1.00 94.69 111 ALA A C 1
ATOM 928 O O . ALA A 1 111 ? -4.262 -6.454 -6.022 1.00 94.69 111 ALA A O 1
ATOM 929 N N . LYS A 1 112 ? -6.290 -7.242 -5.444 1.00 93.62 112 LYS A N 1
ATOM 930 C CA . LYS A 1 112 ? -6.142 -8.572 -6.039 1.00 93.62 112 LYS A CA 1
ATOM 931 C C . LYS A 1 112 ? -7.158 -8.697 -7.159 1.00 93.62 112 LYS A C 1
ATOM 933 O O . LYS A 1 112 ? -8.313 -8.310 -6.996 1.00 93.62 112 LYS A O 1
ATOM 938 N N . TYR A 1 113 ? -6.709 -9.263 -8.267 1.00 92.00 113 TYR A N 1
ATOM 939 C CA . TYR A 1 113 ? -7.494 -9.427 -9.481 1.00 92.00 113 TYR A CA 1
ATOM 940 C C . TYR A 1 113 ? -7.776 -10.911 -9.690 1.00 92.00 113 TYR A C 1
ATOM 942 O O . TYR A 1 113 ? -6.902 -11.730 -9.394 1.00 92.00 113 TYR A O 1
ATOM 950 N N . LYS A 1 114 ? -8.959 -11.239 -10.208 1.00 90.81 114 LYS A N 1
ATOM 951 C CA . LYS A 1 114 ? -9.464 -12.600 -10.429 1.00 90.81 114 LYS A CA 1
ATOM 952 C C . LYS A 1 114 ? -8.429 -13.502 -11.098 1.00 90.81 114 LYS A C 1
ATOM 954 O O . LYS A 1 114 ? -8.026 -14.511 -10.528 1.00 90.81 114 LYS A O 1
ATOM 959 N N . ASP A 1 115 ? -7.928 -13.056 -12.246 1.00 85.62 115 ASP A N 1
ATOM 960 C CA . ASP A 1 115 ? -6.908 -13.753 -13.028 1.00 85.62 115 ASP A CA 1
ATOM 961 C C . ASP A 1 115 ? -5.504 -13.156 -12.831 1.00 85.62 115 ASP A C 1
ATOM 963 O O . ASP A 1 115 ? -4.588 -13.449 -13.600 1.00 85.62 115 ASP A O 1
ATOM 967 N N . GLY A 1 116 ? -5.296 -12.348 -11.783 1.00 83.81 116 GLY A N 1
ATOM 968 C CA . GLY A 1 116 ? -4.080 -11.568 -11.520 1.00 83.81 116 GLY A CA 1
ATOM 969 C C . GLY A 1 116 ? -3.943 -10.318 -12.404 1.00 83.81 116 GLY A C 1
ATOM 970 O O . GLY A 1 116 ? -4.771 -10.054 -13.269 1.00 83.81 116 GLY A O 1
ATOM 971 N N . ILE A 1 117 ? -2.877 -9.532 -12.200 1.00 78.44 117 ILE A N 1
ATOM 972 C CA . ILE A 1 117 ? -2.542 -8.435 -13.130 1.00 78.44 117 ILE A CA 1
ATOM 973 C C . ILE A 1 117 ? -2.304 -9.057 -14.524 1.00 78.44 117 ILE A C 1
ATOM 975 O O . ILE A 1 117 ? -1.637 -10.101 -14.589 1.00 78.44 117 ILE A O 1
ATOM 979 N N . PRO A 1 118 ? -2.820 -8.471 -15.625 1.00 72.12 118 PRO A N 1
ATOM 980 C CA . PRO A 1 118 ? -2.629 -9.008 -16.971 1.00 72.12 118 PRO A CA 1
ATOM 981 C C . PRO A 1 118 ? -1.160 -9.273 -17.302 1.00 72.12 118 PRO A C 1
ATOM 983 O O . PRO A 1 118 ? -0.261 -8.604 -16.786 1.00 72.12 118 PRO A O 1
ATOM 986 N N . TYR A 1 119 ? -0.907 -10.252 -18.173 1.00 66.19 119 TYR A N 1
ATOM 987 C CA . TYR A 1 119 ? 0.445 -10.584 -18.616 1.00 66.19 119 TYR A CA 1
ATOM 988 C C . TYR A 1 119 ? 1.080 -9.404 -19.354 1.00 66.19 119 TYR A C 1
ATOM 990 O O . TYR A 1 119 ? 0.895 -9.208 -20.553 1.00 66.19 119 TYR A O 1
ATOM 998 N N . SER A 1 120 ? 1.863 -8.614 -18.626 1.00 64.12 120 SER A N 1
ATOM 999 C CA . SER A 1 120 ? 2.637 -7.535 -19.212 1.00 64.12 120 SER A CA 1
ATOM 1000 C C . SER A 1 120 ? 3.782 -8.129 -20.029 1.00 64.12 120 SER A C 1
ATOM 1002 O O . SER A 1 120 ? 4.626 -8.845 -19.483 1.00 64.12 120 SER A O 1
ATOM 1004 N N . THR A 1 121 ? 3.842 -7.804 -21.317 1.00 71.25 121 THR A N 1
ATOM 1005 C CA . THR A 1 121 ? 4.955 -8.208 -22.185 1.00 71.25 121 THR A CA 1
ATOM 1006 C C . THR A 1 121 ? 6.298 -7.700 -21.624 1.00 71.25 121 THR A C 1
ATOM 1008 O O . THR A 1 121 ? 6.347 -6.655 -20.956 1.00 71.25 121 THR A O 1
ATOM 1011 N N . LEU A 1 122 ? 7.392 -8.431 -21.880 1.00 70.69 122 LEU A N 1
ATOM 1012 C CA . LEU A 1 122 ? 8.751 -7.978 -21.543 1.00 70.69 122 LEU A CA 1
ATOM 1013 C C . LEU A 1 122 ? 9.139 -6.721 -22.344 1.00 70.69 122 LEU A C 1
ATOM 1015 O O . LEU A 1 122 ? 9.884 -5.879 -21.850 1.00 70.69 122 LEU A O 1
ATOM 1019 N N . GLU A 1 123 ? 8.571 -6.541 -23.539 1.00 79.19 123 GLU A N 1
ATOM 1020 C CA . GLU A 1 123 ? 8.641 -5.291 -24.291 1.00 79.19 123 GLU A CA 1
ATOM 1021 C C . GLU A 1 123 ? 7.742 -4.244 -23.617 1.00 79.19 123 GLU A C 1
ATOM 1023 O O . GLU A 1 123 ? 6.527 -4.191 -23.840 1.00 79.19 123 GLU A O 1
ATOM 1028 N N . LEU A 1 124 ? 8.348 -3.409 -22.766 1.00 70.50 124 LEU A N 1
ATOM 1029 C CA . LEU A 1 124 ? 7.649 -2.395 -21.967 1.00 70.50 124 LEU A CA 1
ATOM 1030 C C . LEU A 1 124 ? 6.816 -1.425 -22.825 1.00 70.50 124 LEU A C 1
ATOM 1032 O O . LEU A 1 124 ? 5.755 -0.988 -22.389 1.00 70.50 124 LEU A O 1
ATOM 1036 N N . ALA A 1 125 ? 7.276 -1.136 -24.047 1.00 76.25 125 ALA A N 1
ATOM 1037 C CA . ALA A 1 125 ? 6.632 -0.224 -24.992 1.00 76.25 125 ALA A CA 1
ATOM 1038 C C . ALA A 1 125 ? 5.351 -0.780 -25.650 1.00 76.25 125 ALA A C 1
ATOM 1040 O O . ALA A 1 125 ? 4.554 -0.002 -26.160 1.00 76.25 125 ALA A O 1
ATOM 1041 N N . LYS A 1 126 ? 5.123 -2.104 -25.631 1.00 81.31 126 LYS A N 1
ATOM 1042 C CA . LYS A 1 126 ? 3.915 -2.747 -26.198 1.00 81.31 126 LYS A CA 1
ATOM 1043 C C . LYS A 1 126 ? 2.764 -2.888 -25.191 1.00 81.31 126 LYS A C 1
ATOM 1045 O O . LYS A 1 126 ? 1.819 -3.635 -25.428 1.00 81.31 126 LYS A O 1
ATOM 1050 N N . ARG A 1 127 ? 2.865 -2.251 -24.024 1.00 80.25 127 ARG A N 1
ATOM 1051 C CA . ARG A 1 127 ? 1.888 -2.389 -22.939 1.00 80.25 127 ARG A CA 1
ATOM 1052 C C . ARG A 1 127 ? 0.776 -1.359 -23.093 1.00 80.25 127 ARG A C 1
ATOM 1054 O O . ARG A 1 127 ? 1.037 -0.163 -23.015 1.00 80.25 127 ARG A O 1
ATOM 1061 N N . ASP A 1 128 ? -0.456 -1.836 -23.228 1.00 84.44 128 ASP A N 1
ATOM 1062 C CA . ASP A 1 128 ? -1.655 -0.996 -23.187 1.00 84.44 128 ASP A CA 1
ATOM 1063 C C . ASP A 1 128 ? -1.960 -0.566 -21.741 1.00 84.44 128 ASP A C 1
ATOM 1065 O O . ASP A 1 128 ? -2.750 -1.176 -21.016 1.00 84.44 128 ASP A O 1
ATOM 1069 N N . PHE A 1 129 ? -1.244 0.464 -21.288 1.00 82.75 129 PHE A N 1
ATOM 1070 C CA . PHE A 1 129 ? -1.476 1.079 -19.985 1.00 82.75 129 PHE A CA 1
ATOM 1071 C C . PHE A 1 129 ? -2.805 1.839 -19.940 1.00 82.75 129 PHE A C 1
ATOM 1073 O O . PHE A 1 129 ? -3.447 1.850 -18.891 1.00 82.75 129 PHE A O 1
ATOM 1080 N N . ASP A 1 130 ? -3.224 2.458 -21.044 1.00 87.69 130 ASP A N 1
ATOM 1081 C CA . ASP A 1 130 ? -4.376 3.361 -21.063 1.00 87.69 130 ASP A CA 1
ATOM 1082 C C . ASP A 1 130 ? -5.695 2.607 -20.915 1.00 87.69 130 ASP A C 1
ATOM 1084 O O . ASP A 1 130 ? -6.565 3.051 -20.158 1.00 87.69 130 ASP A O 1
ATOM 1088 N N . ASN A 1 131 ? -5.850 1.452 -21.573 1.00 89.38 131 ASN A N 1
ATOM 1089 C CA . ASN A 1 131 ? -7.028 0.621 -21.362 1.00 89.38 131 ASN A CA 1
ATOM 1090 C C . ASN A 1 131 ? -7.002 -0.042 -19.979 1.00 89.38 131 ASN A C 1
ATOM 1092 O O . ASN A 1 131 ? -8.003 -0.014 -19.264 1.00 89.38 131 ASN A O 1
ATOM 1096 N N . TRP A 1 132 ? -5.843 -0.545 -19.530 1.00 86.81 132 TRP A N 1
ATOM 1097 C CA . TRP A 1 132 ? -5.735 -1.128 -18.188 1.00 86.81 132 TRP A CA 1
ATOM 1098 C C . TRP A 1 132 ? -6.102 -0.120 -17.088 1.00 86.81 132 TRP A C 1
ATOM 1100 O O . TRP A 1 132 ? -6.884 -0.439 -16.196 1.00 86.81 132 TRP A O 1
ATOM 1110 N N . ILE A 1 133 ? -5.624 1.126 -17.168 1.00 86.75 133 ILE A N 1
ATOM 1111 C CA . ILE A 1 133 ? -5.965 2.177 -16.195 1.00 86.75 133 ILE A CA 1
ATOM 1112 C C . ILE A 1 133 ? -7.481 2.407 -16.115 1.00 86.75 133 ILE A C 1
ATOM 1114 O O . ILE A 1 133 ? -7.989 2.594 -15.011 1.00 86.75 133 ILE A O 1
ATOM 1118 N N . LYS A 1 134 ? -8.204 2.340 -17.239 1.00 91.19 134 LYS A N 1
ATOM 1119 C CA . LYS A 1 134 ? -9.664 2.529 -17.290 1.00 91.19 134 LYS A CA 1
ATOM 1120 C C . LYS A 1 134 ? -10.454 1.318 -16.792 1.00 91.19 134 LYS A C 1
ATOM 1122 O O . LYS A 1 134 ? -11.519 1.495 -16.210 1.00 91.19 134 LYS A O 1
ATOM 1127 N N . GLU A 1 135 ? -9.955 0.103 -17.021 1.00 94.50 135 GLU A N 1
ATOM 1128 C CA . GLU A 1 135 ? -10.762 -1.120 -16.889 1.00 94.50 135 GLU A CA 1
ATOM 1129 C C . GLU A 1 135 ? -10.326 -2.087 -15.777 1.00 94.50 135 GLU A C 1
ATOM 1131 O O . GLU A 1 135 ? -11.098 -2.971 -15.423 1.00 94.50 135 GLU A O 1
ATOM 1136 N N . HIS A 1 136 ? -9.134 -1.929 -15.188 1.00 92.88 136 HIS A N 1
ATOM 1137 C CA . HIS A 1 136 ? -8.573 -2.868 -14.199 1.00 92.88 136 HIS A CA 1
ATOM 1138 C C . HIS A 1 136 ? -9.497 -3.197 -13.014 1.00 92.88 136 HIS A C 1
ATOM 1140 O O . HIS A 1 136 ? -9.452 -4.316 -12.503 1.00 92.88 136 HIS A O 1
ATOM 1146 N N . TRP A 1 137 ? -10.335 -2.250 -12.582 1.00 96.00 137 TRP A N 1
ATOM 1147 C CA . TRP A 1 137 ? -11.278 -2.440 -11.479 1.00 96.00 137 TRP A CA 1
ATOM 1148 C C . TRP A 1 137 ? -12.324 -3.530 -11.757 1.00 96.00 137 TRP A C 1
ATOM 1150 O O . TRP A 1 137 ? -12.764 -4.184 -10.816 1.00 96.00 137 TRP A O 1
ATOM 1160 N N . LYS A 1 138 ? -12.667 -3.788 -13.029 1.00 95.75 138 LYS A N 1
ATOM 1161 C CA . LYS A 1 138 ? -13.654 -4.807 -13.437 1.00 95.75 138 LYS A CA 1
ATOM 1162 C C . LYS A 1 138 ? -13.249 -6.224 -13.029 1.00 95.75 138 LYS A C 1
ATOM 1164 O O . LYS A 1 138 ? -14.106 -7.060 -12.775 1.00 95.75 138 LYS A O 1
ATOM 1169 N N . GLU A 1 139 ? -11.942 -6.476 -12.950 1.00 94.62 139 GLU A N 1
ATOM 1170 C CA . GLU A 1 139 ? -11.371 -7.775 -12.582 1.00 94.62 139 GLU A CA 1
ATOM 1171 C C . GLU A 1 139 ? -10.929 -7.843 -11.112 1.00 94.62 139 GLU A C 1
ATOM 1173 O O . GLU A 1 139 ? -10.340 -8.843 -10.698 1.00 94.62 139 GLU A O 1
ATOM 1178 N N . MET A 1 140 ? -11.162 -6.801 -10.304 1.00 95.06 140 MET A N 1
ATOM 1179 C CA . MET A 1 140 ? -10.839 -6.843 -8.876 1.00 95.06 140 MET A CA 1
ATOM 1180 C C . MET A 1 140 ? -11.763 -7.797 -8.117 1.00 95.06 140 MET A C 1
ATOM 1182 O O . MET A 1 140 ? -12.974 -7.812 -8.304 1.00 95.06 140 MET A O 1
ATOM 1186 N N . VAL A 1 141 ? -11.170 -8.572 -7.207 1.00 94.50 141 VAL A N 1
ATOM 1187 C CA . VAL A 1 141 ? -11.883 -9.498 -6.305 1.00 94.50 141 VAL A CA 1
ATOM 1188 C C . VAL A 1 141 ? -11.672 -9.173 -4.828 1.00 94.50 141 VAL A C 1
ATOM 1190 O O . VAL A 1 141 ? -12.339 -9.735 -3.965 1.00 94.50 141 VAL A O 1
ATOM 1193 N N . SER A 1 142 ? -10.713 -8.301 -4.510 1.00 95.06 142 SER A N 1
ATOM 1194 C CA . SER A 1 142 ? -10.483 -7.794 -3.156 1.00 95.06 142 SER A CA 1
ATOM 1195 C C . SER A 1 142 ? -9.555 -6.585 -3.195 1.00 95.06 142 SER A C 1
ATOM 1197 O O . SER A 1 142 ? -8.641 -6.560 -4.023 1.00 95.06 142 SER A O 1
ATOM 1199 N N . TYR A 1 143 ? -9.692 -5.670 -2.241 1.00 96.56 143 TYR A N 1
ATOM 1200 C CA . TYR A 1 143 ? -8.756 -4.567 -2.037 1.00 96.56 143 TYR A CA 1
ATOM 1201 C C . TYR A 1 143 ? -8.400 -4.487 -0.549 1.00 96.56 143 TYR A C 1
ATOM 1203 O O . TYR A 1 143 ? -9.271 -4.231 0.278 1.00 96.56 143 TYR A O 1
ATOM 1211 N N . ASP A 1 144 ? -7.152 -4.774 -0.175 1.00 96.81 144 ASP A N 1
ATOM 1212 C CA . ASP A 1 144 ? -6.752 -4.767 1.239 1.00 96.81 144 ASP A CA 1
ATOM 1213 C C . ASP A 1 144 ? -6.716 -3.328 1.791 1.00 96.81 144 ASP A C 1
ATOM 1215 O O . ASP A 1 144 ? -6.228 -2.413 1.127 1.00 96.81 144 ASP A O 1
ATOM 1219 N N . PHE A 1 145 ? -7.206 -3.119 3.016 1.00 97.94 145 PHE A N 1
ATOM 1220 C CA . PHE A 1 145 ? -7.182 -1.802 3.653 1.00 97.94 145 PHE A CA 1
ATOM 1221 C C . PHE A 1 145 ? -5.751 -1.439 4.053 1.00 97.94 145 PHE A C 1
ATOM 1223 O O . PHE A 1 145 ? -5.075 -2.217 4.729 1.00 97.94 145 PHE A O 1
ATOM 1230 N N . LEU A 1 146 ? -5.309 -0.245 3.665 1.00 98.19 146 LEU A N 1
ATOM 1231 C CA . LEU A 1 146 ? -4.053 0.366 4.087 1.00 98.19 146 LEU A CA 1
ATOM 1232 C C . LEU A 1 146 ? -4.375 1.580 4.948 1.00 98.19 146 LEU A C 1
ATOM 1234 O O . LEU A 1 146 ? -5.084 2.456 4.479 1.00 98.19 146 LEU A O 1
ATOM 1238 N N . LEU A 1 147 ? -3.791 1.657 6.139 1.00 98.44 147 LEU A N 1
ATOM 1239 C CA . LEU A 1 147 ? -3.659 2.895 6.902 1.00 98.44 147 LEU A CA 1
ATOM 1240 C C . LEU A 1 147 ? -2.194 3.328 6.832 1.00 98.44 147 LEU A C 1
ATOM 1242 O O . LEU A 1 147 ? -1.327 2.557 7.251 1.00 98.44 147 LEU A O 1
ATOM 1246 N N . ASP A 1 148 ? -1.929 4.523 6.313 1.00 98.06 148 ASP A N 1
ATOM 1247 C CA . ASP A 1 148 ? -0.598 5.136 6.293 1.00 98.06 148 ASP A CA 1
ATOM 1248 C C . ASP A 1 148 ? -0.510 6.206 7.388 1.00 98.06 148 ASP A C 1
ATOM 1250 O O . ASP A 1 148 ? -1.457 6.965 7.598 1.00 98.06 148 ASP A O 1
ATOM 1254 N N . ILE A 1 149 ? 0.599 6.215 8.119 1.00 97.94 149 ILE A N 1
ATOM 1255 C CA . ILE A 1 149 ? 0.917 7.156 9.193 1.00 97.94 149 ILE A CA 1
ATOM 1256 C C . ILE A 1 149 ? 2.267 7.752 8.818 1.00 97.94 149 ILE A C 1
ATOM 1258 O O . ILE A 1 149 ? 3.293 7.137 9.120 1.00 97.94 149 ILE A O 1
ATOM 1262 N N . ASP A 1 150 ? 2.279 8.900 8.146 1.00 95.38 150 ASP A N 1
ATOM 1263 C CA . ASP A 1 150 ? 3.514 9.558 7.712 1.00 95.38 150 ASP A CA 1
ATOM 1264 C C . ASP A 1 150 ? 3.940 10.615 8.736 1.00 95.38 150 ASP A C 1
ATOM 1266 O O . ASP A 1 150 ? 3.145 11.450 9.160 1.00 95.38 150 ASP A O 1
ATOM 1270 N N . ALA A 1 151 ? 5.212 10.588 9.128 1.00 93.00 151 ALA A N 1
ATOM 1271 C CA . ALA A 1 151 ? 5.789 11.636 9.959 1.00 93.00 151 ALA A CA 1
ATOM 1272 C C . ALA A 1 151 ? 6.003 12.941 9.168 1.00 93.00 151 ALA A C 1
ATOM 1274 O O . ALA A 1 151 ? 6.156 14.004 9.761 1.00 93.00 151 ALA A O 1
ATOM 1275 N N . GLY A 1 152 ? 6.067 12.879 7.831 1.00 87.62 152 GLY A N 1
ATOM 1276 C CA . GLY A 1 152 ? 6.416 14.006 6.961 1.00 87.62 152 GLY A CA 1
ATOM 1277 C C . GLY A 1 152 ? 7.914 14.333 7.015 1.00 87.62 152 GLY A C 1
ATOM 1278 O O . GLY A 1 152 ? 8.608 14.249 5.996 1.00 87.62 152 GLY A O 1
ATOM 1279 N N . ASN A 1 153 ? 8.445 14.616 8.212 1.00 85.50 153 ASN A N 1
ATOM 1280 C CA . ASN A 1 153 ? 9.873 14.802 8.477 1.00 85.50 153 ASN A CA 1
ATOM 1281 C C . ASN A 1 153 ? 10.441 13.718 9.403 1.00 85.50 153 ASN A C 1
ATOM 1283 O O . ASN A 1 153 ? 9.739 13.057 10.162 1.00 85.50 153 ASN A O 1
ATOM 1287 N N . HIS A 1 154 ? 11.767 13.570 9.392 1.00 77.62 154 HIS A N 1
ATOM 1288 C CA . HIS A 1 154 ? 12.451 12.589 10.242 1.00 77.62 154 HIS A CA 1
ATOM 1289 C C . HIS A 1 154 ? 12.411 12.919 11.744 1.00 77.62 154 HIS A C 1
ATOM 1291 O O . HIS A 1 154 ? 12.552 12.003 12.546 1.00 77.62 154 HIS A O 1
ATOM 1297 N N . HIS A 1 155 ? 12.202 14.180 12.136 1.00 85.94 155 HIS A N 1
ATOM 1298 C CA . HIS A 1 155 ? 12.069 14.564 13.550 1.00 85.94 155 HIS A CA 1
ATOM 1299 C C . HIS A 1 155 ? 10.751 14.083 14.173 1.00 85.94 155 HIS A C 1
ATOM 1301 O O . HIS A 1 155 ? 10.697 13.790 15.363 1.00 85.94 155 HIS A O 1
ATOM 1307 N N . ASP A 1 156 ? 9.720 13.917 13.349 1.00 92.81 156 ASP A N 1
ATOM 1308 C CA . ASP A 1 156 ? 8.357 13.602 13.770 1.00 92.81 156 ASP A CA 1
ATOM 1309 C C . ASP A 1 156 ? 8.118 12.077 13.906 1.00 92.81 156 ASP A C 1
ATOM 1311 O O . ASP A 1 156 ? 7.047 11.624 14.323 1.00 92.81 156 ASP A O 1
ATOM 1315 N N . ILE A 1 157 ? 9.134 11.252 13.600 1.00 93.81 157 ILE A N 1
ATOM 1316 C CA . ILE A 1 157 ? 9.035 9.781 13.580 1.00 93.81 157 ILE A CA 1
ATOM 1317 C C . ILE A 1 157 ? 8.680 9.175 14.943 1.00 93.81 157 ILE A C 1
ATOM 1319 O O . ILE A 1 157 ? 8.025 8.132 15.006 1.00 93.81 157 ILE A O 1
ATOM 1323 N N . GLU A 1 158 ? 9.080 9.822 16.040 1.00 94.12 158 GLU A N 1
ATOM 1324 C CA . GLU A 1 158 ? 8.729 9.374 17.387 1.00 94.12 158 GLU A CA 1
ATOM 1325 C C . GLU A 1 158 ? 7.215 9.480 17.620 1.00 94.12 158 GLU A C 1
ATOM 1327 O O . GLU A 1 158 ? 6.587 8.538 18.109 1.00 94.12 158 GLU A O 1
ATOM 1332 N N . PHE A 1 159 ? 6.598 10.579 17.177 1.00 95.50 159 PHE A N 1
ATOM 1333 C CA . PHE A 1 159 ? 5.156 10.784 17.277 1.00 95.50 159 PHE A CA 1
ATOM 1334 C C . PHE A 1 159 ? 4.382 9.868 16.316 1.00 95.50 159 PHE A C 1
ATOM 1336 O O . PHE A 1 159 ? 3.359 9.296 16.706 1.00 95.50 159 PHE A O 1
ATOM 1343 N N . ALA A 1 160 ? 4.906 9.619 15.110 1.00 96.25 160 ALA A N 1
ATOM 1344 C CA . ALA A 1 160 ? 4.368 8.598 14.210 1.00 96.25 160 ALA A CA 1
ATOM 1345 C C . ALA A 1 160 ? 4.422 7.192 14.845 1.00 96.25 160 ALA A C 1
ATOM 1347 O O . ALA A 1 160 ? 3.460 6.426 14.735 1.00 96.25 160 ALA A O 1
ATOM 1348 N N . TYR A 1 161 ? 5.487 6.856 15.589 1.00 96.38 161 TYR A N 1
ATOM 1349 C CA . TYR A 1 161 ? 5.553 5.601 16.347 1.00 96.38 161 TYR A CA 1
ATOM 1350 C C . TYR A 1 161 ? 4.516 5.570 17.475 1.00 96.38 161 TYR A C 1
ATOM 1352 O O . TYR A 1 161 ? 3.823 4.564 17.636 1.00 96.38 161 TYR A O 1
ATOM 1360 N N . LEU A 1 162 ? 4.392 6.636 18.273 1.00 96.88 162 LEU A N 1
ATOM 1361 C CA . LEU A 1 162 ? 3.418 6.705 19.371 1.00 96.88 162 LEU A CA 1
ATOM 1362 C C . LEU A 1 162 ? 1.980 6.568 18.847 1.00 96.88 162 LEU A C 1
ATOM 1364 O O . LEU A 1 162 ? 1.188 5.803 19.410 1.00 96.88 162 LEU A O 1
ATOM 1368 N N . THR A 1 163 ? 1.685 7.220 17.721 1.00 97.38 163 THR A N 1
ATOM 1369 C CA . THR A 1 163 ? 0.441 7.084 16.951 1.00 97.38 163 THR A CA 1
ATOM 1370 C C . THR A 1 163 ? 0.215 5.624 16.551 1.00 97.38 163 THR A C 1
ATOM 1372 O O . THR A 1 163 ? -0.785 5.016 16.944 1.00 97.38 163 THR A O 1
ATOM 1375 N N . ALA A 1 164 ? 1.178 5.010 15.854 1.00 98.00 164 ALA A N 1
ATOM 1376 C CA . ALA A 1 164 ? 1.088 3.620 15.416 1.00 98.00 164 ALA A CA 1
ATOM 1377 C C . ALA A 1 164 ? 0.912 2.652 16.597 1.00 98.00 164 ALA A C 1
ATOM 1379 O O . ALA A 1 164 ? 0.065 1.766 16.558 1.00 98.00 164 ALA A O 1
ATOM 1380 N N . ASN A 1 165 ? 1.643 2.825 17.696 1.00 97.94 165 ASN A N 1
ATOM 1381 C CA . ASN A 1 165 ? 1.523 1.986 18.887 1.00 97.94 165 ASN A CA 1
ATOM 1382 C C . ASN A 1 165 ? 0.155 2.129 19.583 1.00 97.94 165 ASN A C 1
ATOM 1384 O O . ASN A 1 165 ? -0.351 1.153 20.141 1.00 97.94 165 ASN A O 1
ATOM 1388 N N . THR A 1 166 ? -0.460 3.311 19.526 1.00 98.06 166 THR A N 1
ATOM 1389 C CA . THR A 1 166 ? -1.811 3.560 20.053 1.00 98.06 166 THR A CA 1
ATOM 1390 C C . THR A 1 166 ? -2.866 2.854 19.201 1.00 98.06 166 THR A C 1
ATOM 1392 O O . THR A 1 166 ? -3.650 2.063 19.727 1.00 98.06 166 THR A O 1
ATOM 1395 N N . ILE A 1 167 ? -2.805 3.017 17.877 1.00 98.25 167 ILE A N 1
ATOM 1396 C CA . ILE A 1 167 ? -3.687 2.332 16.915 1.00 98.25 167 ILE A CA 1
ATOM 1397 C C . ILE A 1 167 ? -3.512 0.810 16.994 1.00 98.25 167 ILE A C 1
ATOM 1399 O O . ILE A 1 167 ? -4.490 0.067 16.997 1.00 98.25 167 ILE A O 1
ATOM 1403 N N . ARG A 1 168 ? -2.277 0.327 17.175 1.00 98.12 168 ARG A N 1
ATOM 1404 C CA . ARG A 1 168 ? -1.961 -1.091 17.402 1.00 98.12 168 ARG A CA 1
ATOM 1405 C C . ARG A 1 168 ? -2.695 -1.657 18.620 1.00 98.12 168 ARG A C 1
ATOM 1407 O O . ARG A 1 168 ? -3.230 -2.760 18.551 1.00 98.12 168 ARG A O 1
ATOM 1414 N N . ARG A 1 169 ? -2.726 -0.920 19.738 1.00 98.00 169 ARG A N 1
ATOM 1415 C CA . ARG A 1 169 ? -3.469 -1.321 20.949 1.00 98.00 169 ARG A CA 1
ATOM 1416 C C . ARG A 1 169 ? -4.974 -1.333 20.699 1.00 98.00 169 ARG A C 1
ATOM 1418 O O . ARG A 1 169 ? -5.631 -2.285 21.108 1.00 98.00 169 ARG A O 1
ATOM 1425 N N . TYR A 1 170 ? -5.490 -0.325 19.997 1.00 97.94 170 TYR A N 1
ATOM 1426 C CA . TYR A 1 170 ? -6.896 -0.245 19.610 1.00 97.94 170 TYR A CA 1
ATOM 1427 C C . TYR A 1 170 ? -7.306 -1.446 18.741 1.00 97.94 170 TYR A C 1
ATOM 1429 O O . TYR A 1 170 ? -8.173 -2.216 19.146 1.00 97.94 170 TYR A O 1
ATOM 1437 N N . PHE A 1 171 ? -6.614 -1.709 17.628 1.00 97.69 171 PHE A N 1
ATOM 1438 C CA . PHE A 1 171 ? -6.868 -2.882 16.781 1.00 97.69 171 PHE A CA 1
ATOM 1439 C C . PHE A 1 171 ? -6.755 -4.207 17.550 1.00 97.69 171 PHE A C 1
ATOM 1441 O O . PHE A 1 171 ? -7.629 -5.062 17.409 1.00 97.69 171 PHE A O 1
ATOM 1448 N N . ASN A 1 172 ? -5.760 -4.358 18.433 1.00 97.31 172 ASN A N 1
ATOM 1449 C CA . ASN A 1 172 ? -5.641 -5.545 19.287 1.00 97.31 172 ASN A CA 1
ATOM 1450 C C . ASN A 1 172 ? -6.847 -5.730 20.224 1.00 97.31 172 ASN A C 1
ATOM 1452 O O . ASN A 1 172 ? -7.285 -6.860 20.408 1.00 97.31 172 ASN A O 1
ATOM 1456 N N . SER A 1 173 ? -7.407 -4.655 20.793 1.00 97.81 173 SER A N 1
ATOM 1457 C CA . SER A 1 173 ? -8.567 -4.754 21.697 1.00 97.81 173 SER A CA 1
ATOM 1458 C C . SER A 1 173 ? -9.853 -5.240 21.013 1.00 97.81 173 SER A C 1
ATOM 1460 O O . SER A 1 173 ? -10.717 -5.803 21.678 1.00 97.81 173 SER A O 1
ATOM 1462 N N . PHE A 1 174 ? -9.941 -5.108 19.685 1.00 96.50 174 PHE A N 1
ATOM 1463 C CA . PHE A 1 174 ? -11.023 -5.655 18.858 1.00 96.50 174 PHE A CA 1
ATOM 1464 C C . PHE A 1 174 ? -10.626 -6.943 18.112 1.00 96.50 174 PHE A C 1
ATOM 1466 O O . PHE A 1 174 ? -11.372 -7.408 17.257 1.00 96.50 174 PHE A O 1
ATOM 1473 N N . ASN A 1 175 ? -9.456 -7.525 18.414 1.00 96.12 175 ASN A N 1
ATOM 1474 C CA . ASN A 1 175 ? -8.866 -8.665 17.698 1.00 96.12 175 ASN A CA 1
ATOM 1475 C C . ASN A 1 175 ? -8.758 -8.461 16.170 1.00 96.12 175 ASN A C 1
ATOM 1477 O O . ASN A 1 175 ? -8.805 -9.425 15.404 1.00 96.12 175 ASN A O 1
ATOM 1481 N N . VAL A 1 176 ? -8.598 -7.213 15.713 1.00 95.69 176 VAL A N 1
ATOM 1482 C CA . VAL A 1 176 ? -8.457 -6.889 14.288 1.00 95.69 176 VAL A CA 1
ATOM 1483 C C . VAL A 1 176 ? -7.098 -7.399 13.789 1.00 95.69 176 VAL A C 1
ATOM 1485 O O . VAL A 1 176 ? -6.066 -7.007 14.335 1.00 95.69 176 VAL A O 1
ATOM 1488 N N . PRO A 1 177 ? -7.055 -8.246 12.748 1.00 96.19 177 PRO A N 1
ATOM 1489 C CA . PRO A 1 177 ? -5.811 -8.775 12.202 1.00 96.19 177 PRO A CA 1
ATOM 1490 C C . PRO A 1 177 ? -5.197 -7.810 11.179 1.00 96.19 177 PRO A C 1
ATOM 1492 O O . PRO A 1 177 ? -5.817 -7.458 10.177 1.00 96.19 177 PRO A O 1
ATOM 1495 N N . TYR A 1 178 ? -3.942 -7.423 11.398 1.00 97.50 178 TYR A N 1
ATOM 1496 C CA . TYR A 1 178 ? -3.201 -6.497 10.540 1.00 97.50 178 TYR A CA 1
ATOM 1497 C C . TYR A 1 178 ? -1.741 -6.931 10.366 1.00 97.50 178 TYR A C 1
ATOM 1499 O O . TYR A 1 178 ? -1.173 -7.664 11.176 1.00 97.50 178 TYR A O 1
ATOM 1507 N N . HIS A 1 179 ? -1.093 -6.392 9.337 1.00 95.75 179 HIS A N 1
ATOM 1508 C CA . HIS A 1 179 ? 0.358 -6.379 9.200 1.00 95.75 179 HIS A CA 1
ATOM 1509 C C . HIS A 1 179 ? 0.874 -4.958 9.443 1.00 95.75 179 HIS A C 1
ATOM 1511 O O . HIS A 1 179 ? 0.665 -4.086 8.603 1.00 95.75 179 HIS A O 1
ATOM 1517 N N . LEU A 1 180 ? 1.550 -4.734 10.575 1.00 95.81 180 LEU A N 1
ATOM 1518 C CA . LEU A 1 180 ? 2.223 -3.468 10.883 1.00 95.81 180 LEU A CA 1
ATOM 1519 C C . LEU A 1 180 ? 3.627 -3.465 10.271 1.00 95.81 180 LEU A C 1
ATOM 1521 O O . LEU A 1 180 ? 4.361 -4.450 10.373 1.00 95.81 180 LEU A O 1
ATOM 1525 N N . ARG A 1 181 ? 3.988 -2.366 9.610 1.00 92.38 181 ARG A N 1
ATOM 1526 C CA . ARG A 1 181 ? 5.199 -2.228 8.797 1.00 92.38 181 ARG A CA 1
ATOM 1527 C C . ARG A 1 181 ? 5.783 -0.827 8.944 1.00 92.38 181 ARG A C 1
ATOM 1529 O O . ARG A 1 181 ? 5.027 0.134 8.973 1.00 92.38 181 ARG A O 1
ATOM 1536 N N . PHE A 1 182 ? 7.107 -0.701 8.970 1.00 90.81 182 PHE A N 1
ATOM 1537 C CA . PHE A 1 182 ? 7.776 0.594 8.810 1.00 90.81 182 PHE A CA 1
ATOM 1538 C C . PHE A 1 182 ? 7.906 0.929 7.315 1.00 90.81 182 PHE A C 1
ATOM 1540 O O . PHE A 1 182 ? 8.332 0.074 6.536 1.00 90.81 182 PHE A O 1
ATOM 1547 N N . SER A 1 183 ? 7.536 2.145 6.907 1.00 89.44 183 SER A N 1
ATOM 1548 C CA . SER A 1 183 ? 7.524 2.579 5.499 1.00 89.44 183 SER A CA 1
ATOM 1549 C C . SER A 1 183 ? 8.852 3.190 5.026 1.00 89.44 183 SER A C 1
ATOM 1551 O O . SER A 1 183 ? 9.177 3.151 3.833 1.00 89.44 183 SER A O 1
ATOM 1553 N N . GLY A 1 184 ? 9.645 3.721 5.964 1.00 88.31 184 GLY A N 1
ATOM 1554 C CA . GLY A 1 184 ? 10.845 4.528 5.715 1.00 88.31 184 GLY A CA 1
ATOM 1555 C C . GLY A 1 184 ? 10.780 5.918 6.361 1.00 88.31 184 GLY A C 1
ATOM 1556 O O . GLY A 1 184 ? 11.820 6.463 6.725 1.00 88.31 184 GLY A O 1
ATOM 1557 N N . ARG A 1 185 ? 9.569 6.462 6.539 1.00 90.75 185 ARG A N 1
ATOM 1558 C CA . ARG A 1 185 ? 9.283 7.721 7.262 1.00 90.75 185 ARG A CA 1
ATOM 1559 C C . ARG A 1 185 ? 8.074 7.636 8.196 1.00 90.75 185 ARG A C 1
ATOM 1561 O O . ARG A 1 185 ? 7.755 8.594 8.878 1.00 90.75 185 ARG A O 1
ATOM 1568 N N . GLY A 1 186 ? 7.437 6.476 8.260 1.00 95.38 186 GLY A N 1
ATOM 1569 C CA . GLY A 1 186 ? 6.160 6.301 8.923 1.00 95.38 186 GLY A CA 1
ATOM 1570 C C . GLY A 1 186 ? 5.792 4.828 9.050 1.00 95.38 186 GLY A C 1
ATOM 1571 O O . GLY A 1 186 ? 6.655 3.949 8.938 1.00 95.38 186 GLY A O 1
ATOM 1572 N N . PHE A 1 187 ? 4.513 4.538 9.263 1.00 96.31 187 PHE A N 1
ATOM 1573 C CA . PHE A 1 187 ? 4.028 3.182 9.505 1.00 96.31 187 PHE A CA 1
ATOM 1574 C C . PHE A 1 187 ? 2.807 2.856 8.659 1.00 96.31 187 PHE A C 1
ATOM 1576 O O . PHE A 1 187 ? 1.847 3.612 8.622 1.00 96.31 187 PHE A O 1
ATOM 1583 N N . HIS A 1 188 ? 2.815 1.669 8.058 1.00 97.38 188 HIS A N 1
ATOM 1584 C CA . HIS A 1 188 ? 1.650 1.117 7.381 1.00 97.38 188 HIS A CA 1
ATOM 1585 C C . HIS A 1 188 ? 1.006 0.037 8.250 1.00 97.38 188 HIS A C 1
ATOM 1587 O O . HIS A 1 188 ? 1.687 -0.906 8.669 1.00 97.38 188 HIS A O 1
ATOM 1593 N N . PHE A 1 189 ? -0.310 0.105 8.435 1.00 98.06 189 PHE A N 1
ATOM 1594 C CA . PHE A 1 189 ? -1.124 -1.061 8.779 1.00 98.06 189 PHE A CA 1
ATOM 1595 C C . PHE A 1 189 ? -1.796 -1.574 7.512 1.00 98.06 189 PHE A C 1
ATOM 1597 O O . PHE A 1 189 ? -2.468 -0.813 6.826 1.00 98.06 189 PHE A O 1
ATOM 1604 N N . VAL A 1 190 ? -1.649 -2.866 7.216 1.00 97.44 190 VAL A N 1
ATOM 1605 C CA . VAL A 1 190 ? -2.389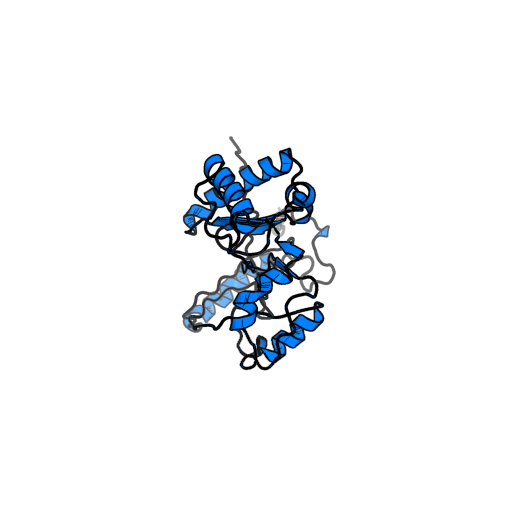 -3.524 6.129 1.00 97.44 190 VAL A CA 1
ATOM 1606 C C . VAL A 1 190 ? -3.343 -4.555 6.726 1.00 97.44 190 VAL A C 1
ATOM 1608 O O . VAL A 1 190 ? -2.881 -5.538 7.308 1.00 97.44 190 VAL A O 1
ATOM 1611 N N . ILE A 1 191 ? -4.653 -4.336 6.595 1.00 97.69 191 ILE A N 1
ATOM 1612 C CA . ILE A 1 191 ? -5.717 -5.240 7.060 1.00 97.69 191 ILE A CA 1
ATOM 1613 C C . ILE A 1 191 ? -6.317 -5.949 5.832 1.00 97.69 191 ILE A C 1
ATOM 1615 O O . ILE A 1 191 ? -6.864 -5.280 4.952 1.00 97.69 191 ILE A O 1
ATOM 1619 N N . PRO A 1 192 ? -6.229 -7.290 5.732 1.00 96.50 192 PRO A N 1
ATOM 1620 C CA . PRO A 1 192 ? -6.734 -8.010 4.566 1.00 96.50 192 PRO A CA 1
ATOM 1621 C C . PRO A 1 192 ? -8.247 -7.846 4.350 1.00 96.50 192 PRO A C 1
ATOM 1623 O O . PRO A 1 192 ? -9.030 -8.024 5.282 1.00 96.50 192 PRO A O 1
ATOM 1626 N N . TYR A 1 193 ? -8.665 -7.611 3.102 1.00 95.81 193 TYR A N 1
ATOM 1627 C CA . TYR A 1 193 ? -10.057 -7.357 2.691 1.00 95.81 193 TYR A CA 1
ATOM 1628 C C . TYR A 1 193 ? -11.063 -8.374 3.246 1.00 95.81 193 TYR A C 1
ATOM 1630 O O . TYR A 1 193 ? -12.153 -8.007 3.673 1.00 95.81 193 TYR A O 1
ATOM 1638 N N . LYS A 1 194 ? -10.664 -9.653 3.319 1.00 94.12 194 LYS A N 1
ATOM 1639 C CA . LYS A 1 194 ? -11.501 -10.761 3.809 1.00 94.12 194 LYS A CA 1
ATOM 1640 C C . LYS A 1 194 ? -12.080 -10.553 5.217 1.00 94.12 194 LYS A C 1
ATOM 1642 O O . LYS A 1 194 ? -13.050 -11.213 5.560 1.00 94.12 194 LYS A O 1
ATOM 1647 N N . TYR A 1 195 ? -11.491 -9.670 6.028 1.00 93.75 195 TYR A N 1
ATOM 1648 C CA . TYR A 1 195 ? -11.978 -9.334 7.372 1.00 93.75 195 TYR A CA 1
ATOM 1649 C C . TYR A 1 195 ? -13.067 -8.249 7.384 1.00 93.75 195 TYR A C 1
ATOM 1651 O O . TYR A 1 195 ? -13.582 -7.912 8.445 1.00 93.75 195 TYR A O 1
ATOM 1659 N N . PHE A 1 196 ? -13.440 -7.734 6.212 1.00 91.75 196 PHE A N 1
ATOM 1660 C CA . PHE A 1 196 ? -14.552 -6.809 6.012 1.00 91.75 196 PHE A CA 1
ATOM 1661 C C . PHE A 1 196 ? -15.710 -7.428 5.201 1.00 91.75 196 PHE A C 1
ATOM 1663 O O . PHE A 1 196 ? -16.750 -6.785 5.073 1.00 91.75 196 PHE A O 1
ATOM 1670 N N . ASN A 1 197 ? -15.547 -8.649 4.664 1.00 75.50 197 ASN A N 1
ATOM 1671 C CA . ASN A 1 197 ? -16.437 -9.273 3.669 1.00 75.50 197 ASN A CA 1
ATOM 1672 C C . ASN A 1 197 ? -17.937 -9.161 3.990 1.00 75.50 197 ASN A C 1
ATOM 1674 O O . ASN A 1 197 ? -18.705 -8.767 3.117 1.00 75.50 197 ASN A O 1
ATOM 1678 N N . ASP A 1 198 ? -18.346 -9.459 5.224 1.00 81.19 198 ASP A N 1
ATOM 1679 C CA . ASP A 1 198 ? -19.765 -9.483 5.616 1.00 81.19 198 ASP A CA 1
ATOM 1680 C C . ASP A 1 198 ? -20.445 -8.106 5.481 1.00 81.19 198 ASP A C 1
ATOM 1682 O O . ASP A 1 198 ? -21.644 -8.025 5.229 1.00 81.19 198 ASP A O 1
ATOM 1686 N N . ASN A 1 199 ? -19.667 -7.022 5.586 1.00 76.94 199 ASN A N 1
ATOM 1687 C CA . ASN A 1 199 ? -20.126 -5.645 5.387 1.00 76.94 199 ASN A CA 1
ATOM 1688 C C . ASN A 1 199 ? -19.840 -5.111 3.969 1.00 76.94 199 ASN A C 1
ATOM 1690 O O . ASN A 1 199 ? -20.355 -4.056 3.608 1.00 76.94 199 ASN A O 1
ATOM 1694 N N . LEU A 1 200 ? -19.005 -5.799 3.177 1.00 81.62 200 LEU A N 1
ATOM 1695 C CA . LEU A 1 200 ? -18.508 -5.330 1.875 1.00 81.62 200 LEU A CA 1
ATOM 1696 C C . LEU A 1 200 ? -18.998 -6.129 0.663 1.00 81.62 200 LEU A C 1
ATOM 1698 O O . LEU A 1 200 ? -18.650 -5.770 -0.459 1.00 81.62 200 LEU A O 1
ATOM 1702 N N . ALA A 1 201 ? -19.838 -7.148 0.855 1.00 79.81 201 ALA A N 1
ATOM 1703 C CA . ALA A 1 201 ? -20.363 -8.006 -0.215 1.00 79.81 201 ALA A CA 1
ATOM 1704 C C . ALA A 1 201 ? -21.090 -7.266 -1.365 1.00 79.81 201 ALA A C 1
ATOM 1706 O O . ALA A 1 201 ? -21.298 -7.855 -2.423 1.00 79.81 201 ALA A O 1
ATOM 1707 N N . TYR A 1 202 ? -21.463 -5.997 -1.165 1.00 82.19 202 TYR A N 1
ATOM 1708 C CA . TYR A 1 202 ? -22.170 -5.151 -2.135 1.00 82.19 202 TYR A CA 1
ATOM 1709 C C . TYR A 1 202 ? -21.399 -3.887 -2.551 1.00 82.19 202 TYR A C 1
ATOM 1711 O O . TYR A 1 202 ? -21.955 -3.058 -3.268 1.00 82.19 202 TYR A O 1
ATOM 1719 N N . ILE A 1 203 ? -20.159 -3.693 -2.086 1.00 89.25 203 ILE A N 1
ATOM 1720 C CA . ILE A 1 203 ? -19.396 -2.474 -2.386 1.00 89.25 203 ILE A CA 1
ATOM 1721 C C . ILE A 1 203 ? -18.641 -2.621 -3.712 1.00 89.25 203 ILE A C 1
ATOM 1723 O O . ILE A 1 203 ? -17.910 -3.589 -3.919 1.00 89.25 203 ILE A O 1
ATOM 1727 N N . ASP A 1 204 ? -18.804 -1.630 -4.591 1.00 96.12 204 ASP A N 1
ATOM 1728 C CA . ASP A 1 204 ? -18.210 -1.611 -5.927 1.00 96.12 204 ASP A CA 1
ATOM 1729 C C . ASP A 1 204 ? -16.692 -1.314 -5.886 1.00 96.12 204 ASP A C 1
ATOM 1731 O O . ASP A 1 204 ? -16.188 -0.567 -5.035 1.00 96.12 204 ASP A O 1
ATOM 1735 N N . PHE A 1 205 ? -15.954 -1.893 -6.836 1.00 96.62 205 PHE A N 1
ATOM 1736 C CA . PHE A 1 205 ? -14.550 -1.577 -7.117 1.00 96.62 205 PHE A CA 1
ATOM 1737 C C . PHE A 1 205 ? -14.399 -0.452 -8.153 1.00 96.62 205 PHE A C 1
ATOM 1739 O O . PHE A 1 205 ? -13.297 0.080 -8.312 1.00 96.62 205 PHE A O 1
ATOM 1746 N N . ASN A 1 206 ? -15.472 -0.062 -8.843 1.00 97.19 206 ASN A N 1
ATOM 1747 C CA . ASN A 1 206 ? -15.498 1.076 -9.753 1.00 97.19 206 ASN A CA 1
ATOM 1748 C C . ASN A 1 206 ? -15.171 2.386 -9.000 1.00 97.19 206 ASN A C 1
ATOM 1750 O O . ASN A 1 206 ? -15.924 2.775 -8.102 1.00 97.19 206 ASN A O 1
ATOM 1754 N N . PRO A 1 207 ? -14.077 3.099 -9.340 1.00 96.31 207 PRO A N 1
ATOM 1755 C CA . PRO A 1 207 ? -13.720 4.351 -8.670 1.00 96.31 207 PRO A CA 1
ATOM 1756 C C . PRO A 1 207 ? -14.757 5.466 -8.873 1.00 96.31 207 PRO A C 1
ATOM 1758 O O . PRO A 1 207 ? -14.856 6.349 -8.020 1.00 96.31 207 PRO A O 1
ATOM 1761 N N . ASP A 1 208 ? -15.546 5.400 -9.950 1.00 96.62 208 ASP A N 1
ATOM 1762 C CA . ASP A 1 208 ? -16.553 6.405 -10.299 1.00 96.62 208 ASP A CA 1
ATOM 1763 C C . ASP A 1 208 ? -17.924 6.143 -9.643 1.00 96.62 208 ASP A C 1
ATOM 1765 O O . ASP A 1 208 ? -18.801 7.002 -9.696 1.00 96.62 208 ASP A O 1
ATOM 1769 N N . ALA A 1 209 ? -18.131 4.983 -9.003 1.00 96.88 209 ALA A N 1
ATOM 1770 C CA . ALA A 1 209 ? -19.378 4.683 -8.297 1.00 96.88 209 ALA A CA 1
ATOM 1771 C C . ALA A 1 209 ? -19.546 5.551 -7.036 1.00 96.88 209 ALA A C 1
ATOM 1773 O O . ALA A 1 209 ? -18.565 5.876 -6.354 1.00 96.88 209 ALA A O 1
ATOM 1774 N N . ASP A 1 210 ? -20.792 5.908 -6.703 1.00 95.69 210 ASP A N 1
ATOM 1775 C CA . ASP A 1 210 ? -21.124 6.751 -5.544 1.00 95.69 210 ASP A CA 1
ATOM 1776 C C . ASP A 1 210 ? -20.650 6.135 -4.224 1.00 95.69 210 ASP A C 1
ATOM 1778 O O . ASP A 1 210 ? -19.953 6.806 -3.462 1.00 95.69 210 ASP A O 1
ATOM 1782 N N . GLU A 1 211 ? -20.915 4.845 -4.024 1.00 95.44 211 GLU A N 1
ATOM 1783 C CA . GLU A 1 211 ? -20.410 4.047 -2.906 1.00 95.44 211 GLU A CA 1
ATOM 1784 C C . GLU A 1 211 ? -19.435 2.989 -3.431 1.00 95.44 211 GLU A C 1
ATOM 1786 O O . GLU A 1 211 ? -19.820 2.053 -4.131 1.00 95.44 211 GLU A O 1
ATOM 1791 N N . ASN A 1 212 ? -18.152 3.151 -3.107 1.00 96.06 212 ASN A N 1
ATOM 1792 C CA . ASN A 1 212 ? -17.081 2.266 -3.561 1.00 96.06 212 ASN A CA 1
ATOM 1793 C C . ASN A 1 212 ? -16.066 1.984 -2.446 1.00 96.06 212 ASN A C 1
ATOM 1795 O O . ASN A 1 212 ? -16.019 2.671 -1.420 1.00 96.06 212 ASN A O 1
ATOM 1799 N N . VAL A 1 213 ? -15.234 0.961 -2.648 1.00 96.69 213 VAL A N 1
ATOM 1800 C CA . VAL A 1 213 ? -14.333 0.451 -1.604 1.00 96.69 213 VAL A CA 1
ATOM 1801 C C . VAL A 1 213 ? -13.298 1.485 -1.141 1.00 96.69 213 VAL A C 1
ATOM 1803 O O . VAL A 1 213 ? -12.918 1.505 0.030 1.00 96.69 213 VAL A O 1
ATOM 1806 N N . TYR A 1 214 ? -12.880 2.390 -2.030 1.00 97.25 214 TYR A N 1
ATOM 1807 C CA . TYR A 1 214 ? -11.902 3.437 -1.724 1.00 97.25 214 TYR A CA 1
ATOM 1808 C C . TYR A 1 214 ? -12.525 4.498 -0.818 1.00 97.25 214 TYR A C 1
ATOM 1810 O O . TYR A 1 214 ? -11.944 4.838 0.211 1.00 97.25 214 TYR A O 1
ATOM 1818 N N . LYS A 1 215 ? -13.748 4.945 -1.136 1.00 97.06 215 LYS A N 1
ATOM 1819 C CA . LYS A 1 215 ? -14.537 5.846 -0.284 1.00 97.06 215 LYS A CA 1
ATOM 1820 C C . LYS A 1 215 ? -14.820 5.212 1.077 1.00 97.06 215 LYS A C 1
ATOM 1822 O O . LYS A 1 215 ? -14.640 5.878 2.093 1.00 97.06 215 LYS A O 1
ATOM 1827 N N . PHE A 1 216 ? -15.202 3.936 1.133 1.00 96.81 216 PHE A N 1
ATOM 1828 C CA . PHE A 1 216 ? -15.421 3.229 2.401 1.00 96.81 216 PHE A CA 1
ATOM 1829 C C . PHE A 1 216 ? -14.163 3.233 3.288 1.00 96.81 216 PHE A C 1
ATOM 1831 O O . PHE A 1 216 ? -14.220 3.626 4.456 1.00 96.81 216 PHE A O 1
ATOM 1838 N N . PHE A 1 217 ? -13.006 2.864 2.732 1.00 97.62 217 PHE A N 1
ATOM 1839 C CA . PHE A 1 217 ? -11.748 2.861 3.480 1.00 97.62 217 PHE A CA 1
ATOM 1840 C C . PHE A 1 217 ? -11.254 4.266 3.845 1.00 97.62 217 PHE A C 1
ATOM 1842 O O . PHE A 1 217 ? -10.765 4.454 4.959 1.00 97.62 217 PHE A O 1
ATOM 1849 N N . MET A 1 218 ? -11.472 5.267 2.989 1.00 97.88 218 MET A N 1
ATOM 1850 C CA . MET A 1 218 ? -11.221 6.674 3.307 1.00 97.88 218 MET A CA 1
ATOM 1851 C C . MET A 1 218 ? -12.050 7.136 4.515 1.00 97.88 218 MET A C 1
ATOM 1853 O O . MET A 1 218 ? -11.504 7.759 5.420 1.00 97.88 218 MET A O 1
ATOM 1857 N N . HIS A 1 219 ? -13.333 6.767 4.611 1.00 97.69 219 HIS A N 1
ATOM 1858 C CA . HIS A 1 219 ? -14.159 7.090 5.783 1.00 97.69 219 HIS A CA 1
ATOM 1859 C C . HIS A 1 219 ? -13.656 6.422 7.075 1.00 97.69 219 HIS A C 1
ATOM 1861 O O . HIS A 1 219 ? -13.715 7.037 8.143 1.00 97.69 219 HIS A O 1
ATOM 1867 N N . ILE A 1 220 ? -13.140 5.187 7.008 1.00 97.38 220 ILE A N 1
ATOM 1868 C CA . ILE A 1 220 ? -12.470 4.552 8.156 1.00 97.38 220 ILE A CA 1
ATOM 1869 C C . ILE A 1 220 ? -11.210 5.343 8.528 1.00 97.38 220 ILE A C 1
ATOM 1871 O O . ILE A 1 220 ? -11.018 5.670 9.699 1.00 97.38 220 ILE A O 1
ATOM 1875 N N . ALA A 1 221 ? -10.386 5.705 7.546 1.00 98.19 221 ALA A N 1
ATOM 1876 C CA . ALA A 1 221 ? -9.164 6.472 7.757 1.00 98.19 221 ALA A CA 1
ATOM 1877 C C . ALA A 1 221 ? -9.427 7.848 8.378 1.00 98.19 221 ALA A C 1
ATOM 1879 O O . ALA A 1 221 ? -8.760 8.203 9.340 1.00 98.19 221 ALA A O 1
ATOM 1880 N N . MET A 1 222 ? -10.438 8.583 7.906 1.00 98.25 222 MET A N 1
ATOM 1881 C CA . MET A 1 222 ? -10.842 9.879 8.467 1.00 98.25 222 MET A CA 1
ATOM 1882 C C . MET A 1 22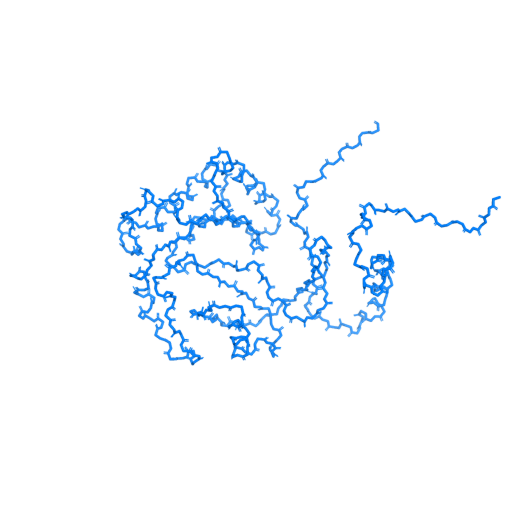2 ? -11.315 9.763 9.921 1.00 98.25 222 MET A C 1
ATOM 1884 O O . MET A 1 222 ? -10.988 10.616 10.746 1.00 98.25 222 MET A O 1
ATOM 1888 N N . LYS A 1 223 ? -12.033 8.686 10.274 1.00 98.38 223 LYS A N 1
ATOM 1889 C CA . LYS A 1 223 ? -12.391 8.405 11.674 1.00 98.38 223 LYS A CA 1
ATOM 1890 C C . LYS A 1 223 ? -11.151 8.131 12.523 1.00 98.38 223 LYS A C 1
ATOM 1892 O O . LYS A 1 223 ? -11.044 8.673 13.616 1.00 98.38 223 LYS A O 1
ATOM 1897 N N . LEU A 1 224 ? -10.204 7.331 12.030 1.00 97.88 224 LEU A N 1
ATOM 1898 C CA . LEU A 1 224 ? -8.952 7.050 12.741 1.00 97.88 224 LEU A CA 1
ATOM 1899 C C . LEU A 1 224 ? -8.077 8.310 12.876 1.00 97.88 224 LEU A C 1
ATOM 1901 O O . LEU A 1 224 ? -7.546 8.552 13.955 1.00 97.88 224 LEU A O 1
ATOM 1905 N N . HIS A 1 225 ? -7.995 9.139 11.833 1.00 97.50 225 HIS A N 1
ATOM 1906 C CA . HIS A 1 225 ? -7.324 10.442 11.825 1.00 97.50 225 HIS A CA 1
ATOM 1907 C C . HIS A 1 225 ? -7.889 11.345 12.932 1.00 97.50 225 HIS A C 1
ATOM 1909 O O . HIS A 1 225 ? -7.157 11.762 13.826 1.00 97.50 225 HIS A O 1
ATOM 1915 N N . SER A 1 226 ? -9.214 11.534 12.959 1.00 97.69 226 SER A N 1
ATOM 1916 C CA . SER A 1 226 ? -9.898 12.336 13.985 1.00 97.69 226 SER A CA 1
ATOM 1917 C C . SER A 1 226 ? -9.798 11.772 15.409 1.00 97.69 226 SER A C 1
ATOM 1919 O O . SER A 1 226 ? -9.980 12.533 16.358 1.00 97.69 226 SER A O 1
ATOM 1921 N N . LEU A 1 227 ? -9.587 10.462 15.579 1.00 97.56 227 LEU A N 1
ATOM 1922 C CA . LEU A 1 227 ? -9.512 9.811 16.894 1.00 97.56 227 LEU A CA 1
ATOM 1923 C C . LEU A 1 227 ? -8.090 9.727 17.457 1.00 97.56 227 LEU A C 1
ATOM 1925 O O . LEU A 1 227 ? -7.936 9.680 18.677 1.00 97.56 227 LEU A O 1
ATOM 1929 N N . PHE A 1 228 ? -7.070 9.647 16.598 1.00 96.88 228 PHE A N 1
ATOM 1930 C CA . PHE A 1 228 ? -5.709 9.302 17.014 1.00 96.88 228 PHE A CA 1
ATOM 1931 C C . PHE A 1 228 ? -4.650 10.336 16.643 1.00 96.88 228 PHE A C 1
ATOM 1933 O O . PHE A 1 228 ? -3.805 10.624 17.487 1.00 96.88 228 PHE A O 1
ATOM 1940 N N . SER A 1 229 ? -4.620 10.823 15.398 1.00 96.25 229 SER A N 1
ATOM 1941 C CA . SER A 1 229 ? -3.510 11.648 14.904 1.00 96.25 229 SER A CA 1
ATOM 1942 C C . SER A 1 229 ? -3.767 12.203 13.507 1.00 96.25 229 SER A C 1
ATOM 1944 O O . SER A 1 229 ? -4.190 11.472 12.610 1.00 96.25 229 SER A O 1
ATOM 1946 N N . GLU A 1 230 ? -3.381 13.460 13.299 1.00 95.62 230 GLU A N 1
ATOM 1947 C CA . GLU A 1 230 ? -3.380 14.105 11.983 1.00 95.62 230 GLU A CA 1
ATOM 1948 C C . GLU A 1 230 ? -2.357 13.504 10.996 1.00 95.62 230 GLU A C 1
ATOM 1950 O O . GLU A 1 230 ? -2.512 13.659 9.788 1.00 95.62 230 GLU A O 1
ATOM 1955 N N . MET A 1 231 ? -1.368 12.738 11.484 1.00 96.38 231 MET A N 1
ATOM 1956 C CA . MET A 1 231 ? -0.379 12.028 10.650 1.00 96.38 231 MET A CA 1
ATOM 1957 C C . MET A 1 231 ? -0.960 10.879 9.818 1.00 96.38 231 MET A C 1
ATOM 1959 O O . MET A 1 231 ? -0.257 10.297 8.993 1.00 96.38 231 MET A O 1
ATOM 1963 N N . ILE A 1 232 ? -2.220 10.501 10.049 1.00 97.81 232 ILE A N 1
ATOM 1964 C CA . ILE A 1 232 ? -2.897 9.510 9.214 1.00 97.81 232 ILE A CA 1
ATOM 1965 C C . ILE A 1 232 ? -3.219 10.151 7.863 1.00 97.81 232 ILE A C 1
ATOM 1967 O O . ILE A 1 232 ? -4.104 11.010 7.785 1.00 97.81 232 ILE A O 1
ATOM 1971 N N . ASP A 1 233 ? -2.547 9.704 6.800 1.00 97.56 233 ASP A N 1
ATOM 1972 C CA . ASP A 1 233 ? -2.820 10.189 5.447 1.00 97.56 233 ASP A CA 1
ATOM 1973 C C . ASP A 1 233 ? -4.156 9.616 4.948 1.00 97.56 233 ASP A C 1
ATOM 1975 O O . ASP A 1 233 ? -4.344 8.409 4.754 1.00 97.56 233 ASP A O 1
ATOM 1979 N N . THR A 1 234 ? -5.118 10.517 4.758 1.00 97.75 234 THR A N 1
ATOM 1980 C CA . THR A 1 234 ? -6.466 10.206 4.270 1.00 97.75 234 THR A CA 1
ATOM 1981 C C . THR A 1 234 ? -6.596 10.337 2.750 1.00 97.75 234 THR A C 1
ATOM 1983 O O . THR A 1 234 ? -7.612 9.933 2.194 1.00 97.75 234 THR A O 1
ATOM 1986 N N . SER A 1 235 ? -5.568 10.831 2.053 1.00 97.12 235 SER A N 1
ATOM 1987 C CA . SER A 1 235 ? -5.559 11.044 0.598 1.00 97.12 235 SER A CA 1
ATOM 1988 C C . SER A 1 235 ? -5.177 9.799 -0.220 1.00 97.12 235 SER A C 1
ATOM 1990 O O . SER A 1 235 ? -5.230 9.810 -1.450 1.00 97.12 235 SER A O 1
ATOM 1992 N N . ILE A 1 236 ? -4.799 8.701 0.445 1.00 96.31 236 ILE A N 1
ATOM 1993 C CA . ILE A 1 236 ? -4.174 7.529 -0.194 1.00 96.31 236 ILE A CA 1
ATOM 1994 C C . ILE A 1 236 ? -5.129 6.552 -0.901 1.00 96.31 236 ILE A C 1
ATOM 1996 O O . ILE A 1 236 ? -4.675 5.540 -1.441 1.00 96.31 236 ILE A O 1
ATOM 2000 N N . TYR A 1 237 ? -6.439 6.790 -0.871 1.00 97.31 237 TYR A N 1
ATOM 2001 C CA . TYR A 1 237 ? -7.435 5.803 -1.298 1.00 97.31 237 TYR A CA 1
ATOM 2002 C C . TYR A 1 237 ? -7.761 5.946 -2.786 1.00 97.31 237 TYR A C 1
ATOM 2004 O O . TYR A 1 237 ? -8.668 6.672 -3.181 1.00 97.31 237 TYR A O 1
ATOM 2012 N N . ASP A 1 238 ? -7.008 5.218 -3.611 1.00 96.06 238 ASP A N 1
ATOM 2013 C CA . ASP A 1 238 ? -7.169 5.161 -5.063 1.00 96.06 238 ASP A CA 1
ATOM 2014 C C . ASP A 1 238 ? -7.102 3.717 -5.588 1.00 96.06 238 ASP A C 1
ATOM 2016 O O . ASP A 1 238 ? -6.406 2.870 -5.029 1.00 96.06 238 ASP A O 1
ATOM 2020 N N . SER A 1 239 ? -7.767 3.437 -6.710 1.00 95.00 239 SER A N 1
ATOM 2021 C CA . SER A 1 239 ? -7.867 2.086 -7.293 1.00 95.00 239 SER A CA 1
ATOM 2022 C C . SER A 1 239 ? -6.533 1.429 -7.670 1.00 95.00 239 SER A C 1
ATOM 2024 O O . SER A 1 239 ? -6.462 0.214 -7.853 1.00 95.00 239 SER A O 1
ATOM 2026 N N . ARG A 1 240 ? -5.439 2.192 -7.744 1.00 92.44 240 ARG A N 1
ATOM 2027 C CA . ARG A 1 240 ? -4.119 1.710 -8.170 1.00 92.44 240 ARG A CA 1
ATOM 2028 C C . ARG A 1 240 ? -3.076 1.819 -7.058 1.00 92.44 240 ARG A C 1
ATOM 2030 O O . ARG A 1 240 ? -1.884 1.678 -7.348 1.00 92.44 240 ARG A O 1
ATOM 2037 N N . ARG A 1 241 ? -3.491 2.022 -5.799 1.00 94.25 241 ARG A N 1
ATOM 2038 C CA . ARG A 1 241 ? -2.582 2.125 -4.652 1.00 94.25 241 ARG A CA 1
ATOM 2039 C C . ARG A 1 241 ? -1.703 0.882 -4.539 1.00 94.25 241 ARG A C 1
ATOM 2041 O O . ARG A 1 241 ? -2.140 -0.272 -4.637 1.00 94.25 241 ARG A O 1
ATOM 2048 N N . VAL A 1 242 ? -0.424 1.147 -4.308 1.00 90.62 242 VAL A N 1
ATOM 2049 C CA . VAL A 1 242 ? 0.600 0.137 -4.073 1.00 90.62 242 VAL A CA 1
ATOM 2050 C C . VAL A 1 242 ? 1.270 0.383 -2.728 1.00 90.62 242 VAL A C 1
ATOM 2052 O O . VAL A 1 242 ? 1.463 1.525 -2.319 1.00 90.62 242 VAL A O 1
ATOM 2055 N N . VAL A 1 243 ? 1.653 -0.693 -2.050 1.00 89.81 243 VAL A N 1
ATOM 2056 C CA . VAL A 1 243 ? 2.404 -0.660 -0.794 1.00 89.81 243 VAL A CA 1
ATOM 2057 C C . VAL A 1 243 ? 3.832 -1.105 -1.058 1.00 89.81 243 VAL A C 1
ATOM 2059 O O . VAL A 1 243 ? 4.071 -2.076 -1.778 1.00 89.81 243 VAL A O 1
ATOM 2062 N N . ARG A 1 244 ? 4.795 -0.401 -0.457 1.00 86.00 244 ARG A N 1
ATOM 2063 C CA . ARG A 1 244 ? 6.214 -0.764 -0.520 1.00 86.00 244 ARG A CA 1
ATOM 2064 C C . ARG A 1 244 ? 6.415 -2.167 0.058 1.00 86.00 244 ARG A C 1
ATOM 2066 O O . ARG A 1 244 ? 5.959 -2.477 1.162 1.00 86.00 244 ARG A O 1
ATOM 2073 N N . PHE A 1 245 ? 7.068 -3.035 -0.702 1.00 79.88 245 PHE A N 1
ATOM 2074 C CA . PHE A 1 245 ? 7.374 -4.389 -0.265 1.00 79.88 245 PHE A CA 1
ATOM 2075 C C . PHE A 1 245 ? 8.472 -4.336 0.804 1.00 79.88 245 PHE A C 1
ATOM 2077 O O . PHE A 1 245 ? 9.445 -3.599 0.659 1.00 79.88 245 PHE A O 1
ATOM 2084 N N . LEU A 1 246 ? 8.310 -5.085 1.900 1.00 65.00 246 LEU A N 1
ATOM 2085 C CA . LEU A 1 246 ? 9.157 -4.905 3.089 1.00 65.00 246 LEU A CA 1
ATOM 2086 C C . LEU A 1 246 ? 10.576 -5.473 2.930 1.00 65.00 246 LEU A C 1
ATOM 2088 O O . LEU A 1 246 ? 11.471 -5.128 3.698 1.00 65.00 246 LEU A O 1
ATOM 2092 N N . ILE A 1 247 ? 10.785 -6.331 1.929 1.00 55.31 247 ILE A N 1
ATOM 2093 C CA . ILE A 1 247 ? 12.121 -6.757 1.518 1.00 55.31 247 ILE A CA 1
ATOM 2094 C C . ILE A 1 247 ? 12.684 -5.661 0.615 1.00 55.31 247 ILE A C 1
ATOM 2096 O O . ILE A 1 247 ? 12.431 -5.639 -0.591 1.00 55.31 247 ILE A O 1
ATOM 2100 N N . HIS A 1 248 ? 13.440 -4.741 1.218 1.00 49.78 248 HIS A N 1
ATOM 2101 C CA . HIS A 1 248 ? 14.276 -3.818 0.464 1.00 49.78 248 HIS A CA 1
ATOM 2102 C C . HIS A 1 248 ? 15.337 -4.643 -0.253 1.00 49.78 248 HIS A C 1
ATOM 2104 O O . HIS A 1 248 ? 16.138 -5.327 0.385 1.00 49.78 248 HIS A O 1
ATOM 2110 N N . LEU A 1 249 ? 15.319 -4.627 -1.583 1.00 44.91 249 LEU A N 1
ATOM 2111 C CA . LEU A 1 249 ? 16.095 -5.590 -2.347 1.00 44.91 249 LEU A CA 1
ATOM 2112 C C . LEU A 1 249 ? 17.493 -5.055 -2.649 1.00 44.91 249 LEU A C 1
ATOM 2114 O O . LEU A 1 249 ? 17.841 -4.695 -3.768 1.00 44.91 249 LEU A O 1
ATOM 2118 N N . HIS A 1 250 ? 18.281 -4.982 -1.579 1.00 41.38 250 HIS A N 1
ATOM 2119 C CA . HIS A 1 250 ? 19.683 -4.602 -1.597 1.00 41.38 250 HIS A CA 1
ATOM 2120 C C . HIS A 1 250 ? 20.535 -5.827 -1.971 1.00 41.38 250 HIS A C 1
ATOM 2122 O O . HIS A 1 250 ? 21.043 -6.549 -1.112 1.00 41.38 250 HIS A O 1
ATOM 2128 N N . TYR A 1 251 ? 20.623 -6.122 -3.271 1.00 38.44 251 TYR A N 1
ATOM 2129 C CA . TYR A 1 251 ? 21.343 -7.296 -3.765 1.00 38.44 251 TYR A CA 1
ATOM 2130 C C . TYR A 1 251 ? 22.852 -7.015 -3.886 1.00 38.44 251 TYR A C 1
ATOM 2132 O O . TYR A 1 251 ? 23.294 -6.361 -4.822 1.00 38.44 251 TYR A O 1
ATOM 2140 N N . MET A 1 252 ? 23.624 -7.570 -2.946 1.00 31.84 252 MET A N 1
ATOM 2141 C CA . MET A 1 252 ? 25.090 -7.731 -2.973 1.00 31.84 252 MET A CA 1
ATOM 2142 C C . MET A 1 252 ? 25.979 -6.470 -3.104 1.00 31.84 252 MET A C 1
ATOM 2144 O O . MET A 1 252 ? 26.647 -6.306 -4.118 1.00 31.84 252 MET A O 1
ATOM 2148 N N . MET A 1 253 ? 26.146 -5.695 -2.015 1.00 35.69 253 MET A N 1
ATOM 2149 C CA . MET A 1 253 ? 27.411 -4.968 -1.709 1.00 35.69 253 MET A CA 1
ATOM 2150 C C . MET A 1 253 ? 27.813 -4.939 -0.200 1.00 35.69 253 MET A C 1
ATOM 2152 O O . MET A 1 253 ? 28.552 -4.073 0.250 1.00 35.69 253 MET A O 1
ATOM 2156 N N . GLY A 1 254 ? 27.414 -5.936 0.601 1.00 33.50 254 GLY A N 1
ATOM 2157 C CA . GLY A 1 254 ? 28.251 -6.436 1.716 1.00 33.50 254 GLY A CA 1
ATOM 2158 C C . GLY A 1 254 ? 28.462 -5.657 3.045 1.00 33.50 254 GLY A C 1
ATOM 2159 O O . GLY A 1 254 ? 29.440 -5.997 3.710 1.00 33.50 254 GLY A O 1
ATOM 2160 N N . ARG A 1 255 ? 27.640 -4.676 3.493 1.00 38.12 255 ARG A N 1
ATOM 2161 C CA . ARG A 1 255 ? 27.704 -4.059 4.873 1.00 38.12 255 ARG A CA 1
ATOM 2162 C C . ARG A 1 255 ? 26.297 -3.738 5.503 1.00 38.12 255 ARG A C 1
ATOM 2164 O O . ARG A 1 255 ? 25.314 -3.999 4.823 1.00 38.12 255 ARG A O 1
ATOM 2171 N N . ASN A 1 256 ? 26.161 -3.359 6.806 1.00 36.47 256 ASN A N 1
ATOM 2172 C CA . ASN A 1 256 ? 25.024 -3.716 7.741 1.00 36.47 256 ASN A CA 1
ATOM 2173 C C . ASN A 1 256 ? 23.951 -2.640 8.146 1.00 36.47 256 ASN A C 1
ATOM 2175 O O . ASN A 1 256 ? 24.236 -1.483 7.907 1.00 36.47 256 ASN A O 1
ATOM 2179 N N . ILE A 1 257 ? 22.767 -3.041 8.716 1.00 36.47 257 ILE A N 1
ATOM 2180 C CA . ILE A 1 257 ? 21.401 -2.394 8.861 1.00 36.47 257 ILE A CA 1
ATOM 2181 C C . ILE A 1 257 ? 21.045 -1.768 10.239 1.00 36.47 257 ILE A C 1
ATOM 2183 O O . ILE A 1 257 ? 21.091 -2.482 11.219 1.00 36.47 257 ILE A O 1
ATOM 2187 N N . CYS A 1 258 ? 20.464 -0.566 10.368 1.00 33.91 258 CYS A N 1
ATOM 2188 C CA . CYS A 1 258 ? 19.835 -0.111 11.620 1.00 33.91 258 CYS A CA 1
ATOM 2189 C C . CYS A 1 258 ? 18.317 -0.352 11.534 1.00 33.91 258 CYS A C 1
ATOM 2191 O O . CYS A 1 258 ? 17.663 -0.206 10.501 1.00 33.91 258 CYS A O 1
ATOM 2193 N N . ALA A 1 259 ? 17.633 -0.959 12.492 1.00 36.38 259 ALA A N 1
ATOM 2194 C CA . ALA A 1 259 ? 17.739 -1.066 13.944 1.00 36.38 259 ALA A CA 1
ATOM 2195 C C . ALA A 1 259 ? 17.081 0.105 14.694 1.00 36.38 259 ALA A C 1
ATOM 2197 O O . ALA A 1 259 ? 16.487 -0.140 15.742 1.00 36.38 259 ALA A O 1
ATOM 2198 N N . ASP A 1 260 ? 16.953 1.290 14.089 1.00 29.12 260 ASP A N 1
ATOM 2199 C CA . ASP A 1 260 ? 16.400 2.480 14.761 1.00 29.12 260 ASP A CA 1
ATOM 2200 C C . ASP A 1 260 ? 14.867 2.521 14.878 1.00 29.12 260 ASP A C 1
ATOM 2202 O O . ASP A 1 260 ? 14.290 3.538 15.243 1.00 29.12 260 ASP A O 1
ATOM 2206 N N . LEU A 1 261 ? 14.183 1.392 14.658 1.00 30.91 261 LEU A N 1
ATOM 2207 C CA . LEU A 1 261 ? 12.741 1.254 14.916 1.00 30.91 261 LEU A CA 1
ATOM 2208 C C . LEU A 1 261 ? 12.326 0.024 15.734 1.00 30.91 261 LEU A C 1
ATOM 2210 O O . LEU A 1 261 ? 11.135 -0.228 15.912 1.00 30.91 261 LEU A O 1
ATOM 2214 N N . LEU A 1 262 ? 13.289 -0.693 16.320 1.00 30.06 262 LEU A N 1
ATOM 2215 C CA . LEU A 1 262 ? 13.021 -1.605 17.443 1.00 30.06 262 LEU A CA 1
ATOM 2216 C C . LEU A 1 262 ? 13.285 -0.949 18.813 1.00 30.06 262 LEU A C 1
ATOM 2218 O O . LEU A 1 262 ? 13.042 -1.565 19.847 1.00 30.06 262 LEU A O 1
ATOM 2222 N N . ARG A 1 263 ? 13.718 0.320 18.840 1.00 27.44 263 ARG A N 1
ATOM 2223 C CA . ARG A 1 263 ? 14.194 1.012 20.050 1.00 27.44 263 ARG A CA 1
ATOM 2224 C C . ARG A 1 263 ? 13.120 1.644 20.946 1.00 27.44 263 ARG A C 1
ATOM 2226 O O . ARG A 1 263 ? 13.447 2.267 21.948 1.00 27.44 263 ARG A O 1
ATOM 2233 N N . MET A 1 264 ? 11.840 1.421 20.662 1.00 24.11 264 MET A N 1
ATOM 2234 C CA . MET A 1 264 ? 10.714 1.918 21.468 1.00 24.11 264 MET A CA 1
ATOM 2235 C C . MET A 1 264 ? 10.263 0.920 22.556 1.00 24.11 264 MET A C 1
ATOM 2237 O O . MET A 1 264 ? 9.083 0.585 22.683 1.00 24.11 264 MET A O 1
ATOM 2241 N N . ARG A 1 265 ? 11.225 0.436 23.358 1.00 23.56 265 ARG A N 1
ATOM 2242 C CA . ARG A 1 265 ? 10.999 -0.061 24.732 1.00 23.56 265 ARG A CA 1
ATOM 2243 C C . ARG A 1 265 ? 12.314 -0.358 25.468 1.00 23.56 265 ARG A C 1
ATOM 2245 O O . ARG A 1 265 ? 12.677 -1.512 25.651 1.00 23.56 265 ARG A O 1
ATOM 2252 N N . MET A 1 266 ? 12.982 0.682 25.970 1.00 21.92 266 MET A N 1
ATOM 2253 C CA . MET A 1 266 ? 13.790 0.549 27.191 1.00 21.92 266 MET A CA 1
ATOM 2254 C C . MET A 1 266 ? 14.007 1.908 27.873 1.00 21.92 266 MET A C 1
ATOM 2256 O O . MET A 1 266 ? 15.043 2.544 27.724 1.00 21.92 266 MET A O 1
ATOM 2260 N N . ILE A 1 267 ? 13.007 2.349 28.642 1.00 21.89 267 ILE A N 1
ATOM 2261 C CA . ILE A 1 267 ? 13.235 3.329 29.710 1.00 21.89 267 ILE A CA 1
ATOM 2262 C C . ILE A 1 267 ? 13.616 2.515 30.944 1.00 21.89 267 ILE A C 1
ATOM 2264 O O . ILE A 1 267 ? 12.774 1.807 31.495 1.00 21.89 267 ILE A O 1
ATOM 2268 N N . LEU A 1 268 ? 14.879 2.605 31.354 1.00 21.16 268 LEU A N 1
ATOM 2269 C CA . LEU A 1 268 ? 15.342 2.126 32.650 1.00 21.16 268 LEU A CA 1
ATOM 2270 C C . LEU A 1 268 ? 15.702 3.357 33.486 1.00 21.16 268 LEU A C 1
ATOM 2272 O O . LEU A 1 268 ? 16.763 3.947 33.299 1.00 21.16 268 LEU A O 1
ATOM 2276 N N . ILE A 1 269 ? 14.803 3.763 34.382 1.00 22.61 269 ILE A N 1
ATOM 2277 C CA . ILE A 1 269 ? 15.151 4.717 35.437 1.00 22.61 269 ILE A CA 1
ATOM 2278 C C . ILE A 1 269 ? 15.840 3.908 36.532 1.00 22.61 269 ILE A C 1
ATOM 2280 O O . ILE A 1 269 ? 15.224 3.020 37.119 1.00 22.61 269 ILE A O 1
ATOM 2284 N N . VAL A 1 270 ? 17.103 4.225 36.806 1.00 21.95 270 VAL A N 1
ATOM 2285 C CA . VAL A 1 270 ? 17.800 3.779 38.014 1.00 21.95 270 VAL A CA 1
ATOM 2286 C C . VAL A 1 270 ? 18.040 5.017 38.863 1.00 21.95 270 VAL A C 1
ATOM 2288 O O . VAL A 1 270 ? 18.870 5.856 38.521 1.00 21.95 270 VAL A O 1
ATOM 2291 N N . SER A 1 271 ? 17.282 5.147 39.947 1.00 23.20 271 SER A N 1
ATOM 2292 C CA . SER A 1 271 ? 17.637 6.041 41.046 1.00 23.20 271 SER A CA 1
ATOM 2293 C C . SER A 1 271 ? 18.740 5.395 41.880 1.00 23.20 271 SER A C 1
ATOM 2295 O O . SER A 1 271 ? 18.654 4.204 42.186 1.00 23.20 271 SER A O 1
ATOM 2297 N N . SER A 1 272 ? 19.731 6.194 42.270 1.00 39.62 272 SER A N 1
ATOM 2298 C CA . SER A 1 272 ? 20.551 5.950 43.463 1.00 39.62 272 SER A CA 1
ATOM 2299 C C . SER A 1 272 ? 19.706 6.044 44.731 1.00 39.62 272 SER A C 1
ATOM 2301 O O . SER A 1 272 ? 18.933 7.030 44.786 1.00 39.62 272 SER A O 1
#

Radius of gyration: 23.85 Å; chains: 1; bounding box: 72×37×70 Å

Foldseek 3Di:
DDPDDDDDPPPPDPLVLDDPPDPQPPDPPVVCVVVVVVVCVVCVVVPPDPWDKDFAADSVVPDFDIDTDDPDDDDDDDLDDDDDPVSVVVVCVLVVVVVVLDFDWDKDFLWAFQVGRPPCDSPNVPDPPPVCVQCVQVRTPFGWQKWWQFLVDQVSAVVLLVLVVVVVVVCVVVVQDWDWADQPGHIMTTGTRVVCCVVCVPAGSNPPDPGHPLVVSLVVQVVSCVVGHVSTDSPQRDSGHIGTDRPRPNPDDDGRDDDVPVPPDDDDDDDD

Secondary structure (DSSP, 8-state):
--S--------S--GGGS-TT-TTTTS-GGGGHHHHHHHHHHHTTT---SSPPB---BGGGTB---B------PPPP-----SSHHHHHHHHHHTTHHHH------EEESEEETT-S----SSGGG--HHHHHHHGGGGEEEE-EEEEEE-SSGGGHHHHHHHHHHHHHHHHHTT---EEEE-SSEEEEEE-GGGSHHHHTT-B--TTSSSBHHHHHHHHHHHHHHHH-TTEE-S---TT-EEE-SS----S-------TTS-SS-------

Organism: NCBI:txid412755

pLDDT: mean 74.52, std 23.02, range [21.16, 98.44]

Sequence (272 aa):
MSPGHMELWFFGWTPGHYRDNFILNPLPILVFVPLIVHHLQQVESSLINPHPIVVDVRPEQEVMFIKQNDGYGGGTTRMIRIHNVQGIDVWFKVLRIHEFQREYNLYYSLAKYKDGIPYSTLELAKRDFDNWIKEHWKEMVSYDFLLDIDAGNHHDIEFAYLTANTIRRYFNSFNVPYHLRFSGRGFHFVIPYKYFNDNLAYIDFNPDADENVYKFFMHIAMKLHSLFSEMIDTSIYDSRRVVRFLIHLHYMMGRNICADLLRMRMILIVSS